Protein AF-A0A833H302-F1 (afdb_monomer)

Radius of gyration: 16.96 Å; Cα contacts (8 Å, |Δi|>4): 377; chains: 1; bounding box: 50×39×44 Å

Secondary structure (DSSP, 8-state):
-HHHHHHHHHHHHHHHHHHHHHHHHHHHHTT-EET---SS--SS----SEEEPPPHHHHHHHHHHHT---HHHHHHHHHTBEEE--EE-TTSSSGGGS---EEPPP-HHHHHHHHHHHHHHHHH--SS--PPPEEEEE--HHHHTTS---SPEEEE--TT-SS-EEE-SSS--EEHHHHHHHHHHTTT-GGGGSS-HHHHHTS-HHHHTTT----

Solvent-accessible surface area (backbone atoms only — not comparable to full-atom values): 11719 Å² total; per-residue (Å²): 105,71,72,57,49,54,50,48,49,67,62,46,47,60,54,53,48,52,29,52,53,32,24,58,51,27,36,49,75,68,65,36,33,64,72,49,64,72,96,65,79,51,101,63,79,88,60,48,62,63,61,42,55,41,57,68,69,59,53,52,50,50,31,64,72,55,72,27,60,13,54,48,54,56,46,41,29,54,73,42,27,7,33,25,53,46,37,38,38,97,85,48,78,69,47,43,66,34,25,50,41,52,34,63,51,81,47,72,71,50,51,52,52,49,50,53,50,51,49,53,50,64,68,67,61,81,70,95,65,91,68,57,47,64,44,66,37,29,69,26,43,36,40,68,41,63,36,95,57,74,62,46,30,16,34,37,20,38,76,89,35,55,54,23,42,35,39,51,81,91,53,82,66,37,48,42,68,57,50,50,35,41,22,46,74,43,34,38,18,42,45,53,81,76,49,53,71,72,63,54,69,70,46,68,56,75,55,24,30,46,89,47,71,79,127

Foldseek 3Di:
DVVVVVVVLVVCLVQLQVLLVLLVVLCVVVVWDQPAAPPDQFPDDSDDQFPAADDPVLLVLLCVLQVADAQNLSSCNHGTFWHWRQGDDPPAPLRLQLQFDTFDGRDPVVSVVSNVLSVVVVVVPPDPDDFRRFAATAAGSQSSSVHDDDDHFGWGRDRVHNFTWTDDDPDDIDGNLVQSLCCLQQLRRSSCVVDDPVSSVSDPRCSSNVPRDRD

Sequence (215 aa):
MAAEYENWLSEIMPVIHANLEAIAANLRACDYRCGDLPEEPGYWSHQPLFAGTTSPDLIDAAITLVGGLPNAVRAFYRYIGGVSFLGNHPDWPAPELLDAFSFEALNDEYLDFLSDEVTAYRESDSDDRASYFPFPFAPDRYHKANISGGAP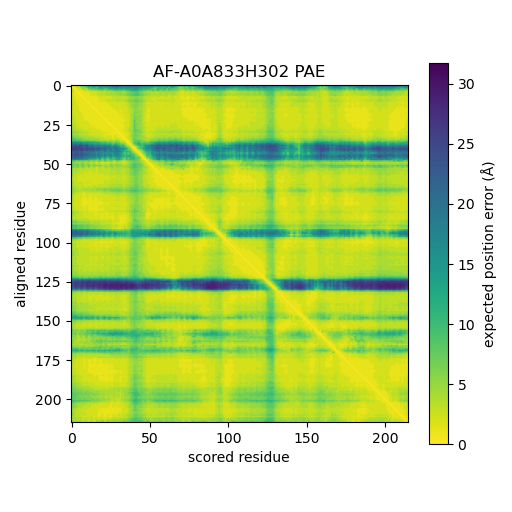YSVLCNPDDLEGEVVFIEEAPLPFFDYLNRVFRWGGFPGLEHASDDQRAMLPLGELTRGVRLL

Organism: NCBI:txid183

Structure (mmCIF, N/CA/C/O backbone):
data_AF-A0A833H302-F1
#
_entry.id   AF-A0A833H302-F1
#
loop_
_atom_site.group_PDB
_atom_site.id
_atom_site.type_symbol
_atom_site.label_atom_id
_atom_site.label_alt_id
_atom_site.label_comp_id
_atom_site.label_asym_id
_atom_site.label_entity_id
_atom_site.label_seq_id
_atom_site.pdbx_PDB_ins_code
_atom_site.Cartn_x
_atom_site.Cartn_y
_atom_site.Cartn_z
_atom_site.occupancy
_atom_site.B_iso_or_equiv
_atom_site.auth_seq_id
_atom_site.auth_comp_id
_atom_site.auth_asym_id
_atom_site.auth_atom_id
_atom_site.pdbx_PDB_model_num
ATOM 1 N N . MET A 1 1 ? 6.179 -20.355 -17.086 1.00 64.75 1 MET A N 1
ATOM 2 C CA . MET A 1 1 ? 6.614 -19.395 -16.053 1.00 64.75 1 MET A CA 1
ATOM 3 C C . MET A 1 1 ? 6.049 -17.998 -16.292 1.00 64.75 1 MET A C 1
ATOM 5 O O . MET A 1 1 ? 4.990 -17.738 -15.753 1.00 64.75 1 MET A O 1
ATOM 9 N N . ALA A 1 2 ? 6.636 -17.126 -17.128 1.00 74.88 2 ALA A N 1
ATOM 10 C CA . ALA A 1 2 ? 6.147 -15.737 -17.265 1.00 74.88 2 ALA A CA 1
ATOM 11 C C . ALA A 1 2 ? 4.690 -15.622 -17.772 1.00 74.88 2 ALA A C 1
ATOM 13 O O . ALA A 1 2 ? 3.887 -14.924 -17.170 1.00 74.88 2 ALA A O 1
ATOM 14 N N . ALA A 1 3 ? 4.316 -16.360 -18.824 1.00 81.62 3 ALA A N 1
ATOM 15 C CA . ALA A 1 3 ? 2.942 -16.342 -19.348 1.00 81.62 3 ALA A CA 1
ATOM 16 C C . ALA A 1 3 ? 1.905 -16.950 -18.381 1.00 81.62 3 ALA A C 1
ATOM 18 O O . ALA A 1 3 ? 0.763 -16.508 -18.340 1.00 81.62 3 ALA A O 1
ATOM 19 N N . GLU A 1 4 ? 2.304 -17.953 -17.594 1.00 89.31 4 GLU A N 1
ATOM 20 C CA . GLU A 1 4 ? 1.444 -18.550 -16.561 1.00 89.31 4 GLU A CA 1
ATOM 21 C C . GLU A 1 4 ? 1.241 -17.579 -15.394 1.00 89.31 4 GLU A C 1
ATOM 23 O O . GLU A 1 4 ? 0.131 -17.471 -14.883 1.00 89.31 4 GLU A O 1
ATOM 28 N N . TYR A 1 5 ? 2.286 -16.833 -15.019 1.00 90.00 5 TYR A N 1
ATOM 29 C CA . TYR A 1 5 ? 2.206 -15.808 -13.984 1.00 90.00 5 TYR A CA 1
ATOM 30 C C . TYR A 1 5 ? 1.329 -14.629 -14.412 1.00 90.00 5 TYR A C 1
ATOM 32 O O . TYR A 1 5 ? 0.462 -14.219 -13.655 1.00 90.00 5 TYR A O 1
ATOM 40 N N . GLU A 1 6 ? 1.464 -14.138 -15.648 1.00 90.12 6 GLU A N 1
ATOM 41 C CA . GLU A 1 6 ? 0.566 -13.103 -16.186 1.00 90.12 6 GLU A CA 1
ATOM 42 C C . GLU A 1 6 ? -0.898 -13.569 -16.236 1.00 90.12 6 GLU A C 1
ATOM 44 O O . GLU A 1 6 ? -1.803 -12.796 -15.918 1.00 90.12 6 GLU A O 1
ATOM 49 N N . ASN A 1 7 ? -1.150 -14.838 -16.589 1.00 93.88 7 ASN A N 1
ATOM 50 C CA . ASN A 1 7 ? -2.500 -15.399 -16.536 1.00 93.88 7 ASN A CA 1
ATOM 51 C C . ASN A 1 7 ? -3.033 -15.416 -15.096 1.00 93.88 7 ASN A C 1
ATOM 53 O O . ASN A 1 7 ? -4.139 -14.943 -14.847 1.00 93.88 7 ASN A O 1
ATOM 57 N N . TRP A 1 8 ? -2.226 -15.880 -14.141 1.00 95.88 8 TRP A N 1
ATOM 58 C CA . TRP A 1 8 ? -2.589 -15.856 -12.726 1.00 95.88 8 TRP A CA 1
ATOM 59 C C . TRP A 1 8 ? -2.848 -14.429 -12.213 1.00 95.88 8 TRP A C 1
ATOM 61 O O . TRP A 1 8 ? -3.858 -14.198 -11.551 1.00 95.88 8 TRP A O 1
ATOM 71 N N . LEU A 1 9 ? -2.025 -13.445 -12.597 1.00 96.38 9 LEU A N 1
ATOM 72 C CA . LEU A 1 9 ? -2.244 -12.032 -12.270 1.00 96.38 9 LEU A CA 1
ATOM 73 C C . LEU A 1 9 ? -3.596 -11.529 -12.798 1.00 96.38 9 LEU A C 1
ATOM 75 O O . LEU A 1 9 ? -4.312 -10.820 -12.094 1.00 96.38 9 LEU A O 1
ATOM 79 N N . SER A 1 10 ? -3.982 -11.923 -14.015 1.00 95.75 10 SER A N 1
ATOM 80 C CA . SER A 1 10 ? -5.282 -11.546 -14.587 1.00 95.75 10 SER A CA 1
ATOM 81 C C . SER A 1 10 ? -6.482 -12.156 -13.851 1.00 95.75 10 SER A C 1
ATOM 83 O O . SER A 1 10 ? -7.563 -11.569 -13.851 1.00 95.75 10 SER A O 1
ATOM 85 N N . GLU A 1 11 ? -6.293 -13.303 -13.194 1.00 96.56 11 GLU A N 1
ATOM 86 C CA . GLU A 1 11 ? -7.325 -13.988 -12.410 1.00 96.56 11 GLU A CA 1
ATOM 87 C C . GLU A 1 11 ? -7.407 -13.456 -10.972 1.00 96.56 11 GLU A C 1
ATOM 89 O O . GLU A 1 11 ? -8.506 -13.310 -10.432 1.00 96.56 11 GLU A O 1
ATOM 94 N N . ILE A 1 12 ? -6.264 -13.132 -10.354 1.00 97.56 12 ILE A N 1
ATOM 95 C CA . ILE A 1 12 ? -6.201 -12.700 -8.951 1.00 97.56 12 ILE A CA 1
ATOM 96 C C . ILE A 1 12 ? -6.520 -11.211 -8.769 1.00 97.56 12 ILE A C 1
ATOM 98 O O . ILE A 1 12 ? -7.137 -10.838 -7.773 1.00 97.56 12 ILE A O 1
ATOM 102 N N . MET A 1 13 ? -6.178 -10.345 -9.730 1.00 97.19 13 MET A N 1
ATOM 103 C CA . MET A 1 13 ? -6.416 -8.898 -9.615 1.00 97.19 13 MET A CA 1
ATOM 104 C C . MET A 1 13 ? -7.901 -8.523 -9.454 1.00 97.19 13 MET A C 1
ATOM 106 O O . MET A 1 13 ? -8.201 -7.689 -8.600 1.00 97.19 13 MET A O 1
ATOM 110 N N . PRO A 1 14 ? -8.864 -9.153 -10.159 1.00 96.81 14 PRO A N 1
ATOM 111 C CA . PRO A 1 14 ? -10.287 -8.958 -9.878 1.00 96.81 14 PRO A CA 1
ATOM 112 C C . PRO A 1 14 ? -10.702 -9.348 -8.450 1.00 96.81 14 PRO A C 1
ATOM 114 O O . PRO A 1 14 ? -11.583 -8.710 -7.878 1.00 96.81 14 PRO A O 1
ATOM 117 N N . VAL A 1 15 ? -10.070 -10.370 -7.857 1.00 97.88 15 VAL A N 1
ATOM 118 C CA . VAL A 1 15 ? -10.328 -10.778 -6.464 1.00 97.88 15 VAL A CA 1
ATOM 119 C C . VAL A 1 15 ? -9.798 -9.724 -5.493 1.00 97.88 15 VAL A C 1
ATOM 121 O O . VAL A 1 15 ? -10.516 -9.317 -4.582 1.00 97.88 15 VAL A O 1
ATOM 124 N N . ILE A 1 16 ? -8.575 -9.240 -5.722 1.00 98.44 16 ILE A N 1
ATOM 125 C CA . ILE A 1 16 ? -7.951 -8.152 -4.954 1.00 98.44 16 ILE A CA 1
ATOM 126 C C . ILE A 1 16 ? -8.822 -6.895 -5.020 1.00 98.44 16 ILE A C 1
ATOM 128 O O . ILE A 1 16 ? -9.136 -6.312 -3.985 1.00 98.44 16 ILE A O 1
ATOM 132 N N . HIS A 1 17 ? -9.267 -6.506 -6.216 1.00 98.00 17 HIS A N 1
ATOM 133 C CA . HIS A 1 17 ? -10.128 -5.342 -6.398 1.00 98.00 17 HIS A CA 1
ATOM 134 C C . HIS A 1 17 ? -11.450 -5.498 -5.630 1.00 98.00 17 HIS A C 1
ATOM 136 O O . HIS A 1 17 ? -11.803 -4.619 -4.848 1.00 98.00 17 HIS A O 1
ATOM 142 N N . ALA A 1 18 ? -12.126 -6.645 -5.755 1.00 98.19 18 ALA A N 1
ATOM 143 C CA . ALA A 1 18 ? -13.371 -6.911 -5.033 1.00 98.19 18 ALA A CA 1
ATOM 144 C C . ALA A 1 18 ? -13.191 -6.891 -3.502 1.00 98.19 18 ALA A C 1
ATOM 146 O O . ALA A 1 18 ? -14.069 -6.418 -2.781 1.00 98.19 18 ALA A O 1
ATOM 147 N N . ASN A 1 19 ? -12.053 -7.370 -2.988 1.00 98.62 19 ASN A N 1
ATOM 148 C CA . ASN A 1 19 ? -11.724 -7.273 -1.564 1.00 98.62 19 ASN A CA 1
ATOM 149 C C . ASN A 1 19 ? -11.562 -5.819 -1.112 1.00 98.62 19 ASN A C 1
ATOM 151 O O . ASN A 1 19 ? -12.082 -5.445 -0.062 1.00 98.62 19 ASN A O 1
ATOM 155 N N . LEU A 1 20 ? -10.854 -5.000 -1.893 1.00 98.31 20 LEU A N 1
ATOM 156 C CA . LEU A 1 20 ? -10.675 -3.579 -1.596 1.00 98.31 20 LEU A CA 1
ATOM 157 C C . LEU A 1 20 ? -12.020 -2.841 -1.636 1.00 98.31 20 LEU A C 1
ATOM 159 O O . LEU A 1 20 ? -12.301 -2.045 -0.743 1.00 98.31 20 LEU A O 1
ATOM 163 N N . GLU A 1 21 ? -12.885 -3.140 -2.610 1.00 98.00 21 GLU A N 1
ATOM 164 C CA . GLU A 1 21 ? -14.250 -2.600 -2.667 1.00 98.00 21 GLU A CA 1
ATOM 165 C C . GLU A 1 21 ? -15.082 -3.015 -1.445 1.00 98.00 21 GLU A C 1
ATOM 167 O O . GLU A 1 21 ? -15.788 -2.184 -0.867 1.00 98.00 21 GLU A O 1
ATOM 172 N N . ALA A 1 22 ? -14.978 -4.278 -1.014 1.00 98.50 22 ALA A N 1
ATOM 173 C CA . ALA A 1 22 ? -15.659 -4.773 0.179 1.00 98.50 22 ALA A CA 1
ATOM 174 C C . ALA A 1 22 ? -15.178 -4.049 1.444 1.00 98.50 22 ALA A C 1
ATOM 176 O O . ALA A 1 22 ? -16.006 -3.562 2.212 1.00 98.50 22 ALA A O 1
ATOM 177 N N . ILE A 1 23 ? -13.863 -3.894 1.628 1.00 98.44 23 ILE A N 1
ATOM 178 C CA . ILE A 1 23 ? -13.288 -3.128 2.745 1.00 98.44 23 ILE A CA 1
ATOM 179 C C . ILE A 1 23 ? -13.791 -1.685 2.712 1.00 98.44 23 ILE A C 1
ATOM 181 O O . ILE A 1 23 ? -14.301 -1.190 3.713 1.00 98.44 23 ILE A O 1
ATOM 185 N N . ALA A 1 24 ? -13.740 -1.024 1.556 1.00 97.44 24 ALA A N 1
ATOM 186 C CA . ALA A 1 24 ? -14.226 0.343 1.402 1.00 97.44 24 ALA A CA 1
ATOM 187 C C . ALA A 1 24 ? -15.729 0.487 1.710 1.00 97.44 24 ALA A C 1
ATOM 189 O O . ALA A 1 24 ? -16.172 1.525 2.208 1.00 97.44 24 ALA A O 1
ATOM 190 N N . ALA A 1 25 ? -16.545 -0.522 1.397 1.00 97.81 25 ALA A N 1
ATOM 191 C CA . ALA A 1 25 ? -17.958 -0.547 1.765 1.00 97.81 25 ALA A CA 1
ATOM 192 C C . ALA A 1 25 ? -18.150 -0.766 3.274 1.00 97.81 25 ALA A C 1
ATOM 194 O O . ALA A 1 25 ? -18.972 -0.085 3.889 1.00 97.81 25 ALA A O 1
ATOM 195 N N . ASN A 1 26 ? -17.371 -1.665 3.875 1.00 98.00 26 ASN A N 1
ATOM 196 C CA . ASN A 1 26 ? -17.428 -1.966 5.302 1.00 98.00 26 ASN A CA 1
ATOM 197 C C . ASN A 1 26 ? -16.981 -0.773 6.156 1.00 98.00 26 ASN A C 1
ATOM 199 O O . ASN A 1 26 ? -17.667 -0.435 7.115 1.00 98.00 26 ASN A O 1
ATOM 203 N N . LEU A 1 27 ? -15.902 -0.085 5.766 1.00 95.50 27 LEU A N 1
ATOM 204 C CA . LEU A 1 27 ? -15.435 1.147 6.408 1.00 95.50 27 LEU A CA 1
ATOM 205 C C . LEU A 1 27 ? -16.564 2.180 6.486 1.00 95.50 27 LEU A C 1
ATOM 207 O O . LEU A 1 27 ? -16.906 2.644 7.572 1.00 95.50 27 LEU A O 1
ATOM 211 N N . ARG A 1 28 ? -17.222 2.463 5.356 1.00 95.06 28 ARG A N 1
ATOM 212 C CA . ARG A 1 28 ? -18.366 3.388 5.320 1.00 95.06 28 ARG A CA 1
ATOM 213 C C . ARG A 1 28 ? -19.541 2.914 6.173 1.00 95.06 28 ARG A C 1
ATOM 215 O O . ARG A 1 28 ? -20.201 3.732 6.799 1.00 95.06 28 ARG A O 1
ATOM 222 N N . ALA A 1 29 ? -19.824 1.612 6.182 1.00 96.94 29 ALA A N 1
ATOM 223 C CA . ALA A 1 29 ? -20.899 1.041 6.994 1.00 96.94 29 ALA A CA 1
ATOM 224 C C . ALA A 1 29 ? -20.608 1.108 8.503 1.00 96.94 29 ALA A C 1
ATOM 226 O O . ALA A 1 29 ? -21.540 1.045 9.302 1.00 96.94 29 ALA A O 1
ATOM 227 N N . CYS A 1 30 ? -19.336 1.232 8.879 1.00 94.75 30 CYS A N 1
ATOM 228 C CA . CYS A 1 30 ? -18.873 1.459 10.241 1.00 94.75 30 CYS A CA 1
ATOM 229 C C . CYS A 1 30 ? -18.626 2.945 10.541 1.00 94.75 30 CYS A C 1
ATOM 231 O O . CYS A 1 30 ? -17.883 3.224 11.466 1.00 94.75 30 CYS A O 1
ATOM 233 N N . ASP A 1 31 ? -19.183 3.878 9.759 1.00 93.44 31 ASP A N 1
ATOM 234 C CA . ASP A 1 31 ? -19.019 5.333 9.926 1.00 93.44 31 ASP A CA 1
ATOM 235 C C . ASP A 1 31 ? -17.564 5.848 9.832 1.00 93.44 31 ASP A C 1
ATOM 237 O O . ASP A 1 31 ? -17.274 6.992 10.194 1.00 93.44 31 ASP A O 1
ATOM 241 N N . TYR A 1 32 ? -16.644 5.042 9.287 1.00 92.12 32 TYR A N 1
ATOM 242 C CA . TYR A 1 32 ? -15.286 5.480 8.972 1.00 92.12 32 TYR A CA 1
ATOM 243 C C . TYR A 1 32 ? -15.303 6.422 7.764 1.00 92.12 32 TYR A C 1
ATOM 245 O O . TYR A 1 32 ? -15.952 6.165 6.743 1.00 92.12 32 TYR A O 1
ATOM 253 N N . ARG A 1 33 ? -14.558 7.519 7.867 1.00 89.25 33 ARG A N 1
ATOM 254 C CA . ARG A 1 33 ? -14.541 8.614 6.900 1.00 89.25 33 ARG A CA 1
ATOM 255 C C . ARG A 1 33 ? -13.201 8.645 6.177 1.00 89.25 33 ARG A C 1
ATOM 257 O O . ARG A 1 33 ? -12.254 9.286 6.623 1.00 89.25 33 ARG A O 1
ATOM 264 N N . CYS A 1 34 ? -13.124 7.959 5.040 1.00 87.75 34 CYS A N 1
ATOM 265 C CA . CYS A 1 34 ? -11.968 8.074 4.150 1.00 87.75 34 CYS A CA 1
ATOM 266 C C . CYS A 1 34 ? -11.808 9.531 3.681 1.00 87.75 34 CYS A C 1
ATOM 268 O O . CYS A 1 34 ? -12.789 10.166 3.290 1.00 87.75 34 CYS A O 1
ATOM 270 N N . GLY A 1 35 ? -10.582 10.046 3.718 1.00 82.62 35 GLY A N 1
ATOM 271 C CA . GLY A 1 35 ? -10.237 11.431 3.399 1.00 82.62 35 GLY A CA 1
ATOM 272 C C . GLY A 1 35 ? -10.467 12.440 4.531 1.00 82.62 35 GLY A C 1
ATOM 273 O O . GLY A 1 35 ? -10.084 13.594 4.372 1.00 82.62 35 GLY A O 1
ATOM 274 N N . ASP A 1 36 ? -11.057 12.038 5.663 1.00 81.38 36 ASP A N 1
ATOM 275 C CA . ASP A 1 36 ? -11.135 12.872 6.873 1.00 81.38 36 ASP A CA 1
ATOM 276 C C . ASP A 1 36 ? -9.794 12.783 7.611 1.00 81.38 36 ASP A C 1
ATOM 278 O O . ASP A 1 36 ? -9.551 11.844 8.367 1.00 81.38 36 ASP A O 1
ATOM 282 N N . LEU A 1 37 ? -8.877 13.694 7.293 1.00 74.31 37 LEU A N 1
ATOM 283 C CA . LEU A 1 37 ? -7.495 13.699 7.777 1.00 74.31 37 LEU A CA 1
ATOM 284 C C . LEU A 1 37 ? -7.258 14.877 8.737 1.00 74.31 37 LEU A C 1
ATOM 286 O O . LEU A 1 37 ? -8.018 15.847 8.705 1.00 74.31 37 LEU A O 1
ATOM 290 N N . PRO A 1 38 ? -6.223 14.825 9.598 1.00 65.50 38 PRO A N 1
ATOM 291 C CA . PRO A 1 38 ? -5.839 15.963 10.436 1.00 65.50 38 PRO A CA 1
ATOM 292 C C . PRO A 1 38 ? -5.610 17.244 9.606 1.00 65.50 38 PRO A C 1
ATOM 294 O O . PRO A 1 38 ? -5.173 17.163 8.462 1.00 65.50 38 PRO A O 1
ATOM 297 N N . GLU A 1 39 ? -5.880 18.424 10.185 1.00 55.56 39 GLU A N 1
ATOM 298 C CA . GLU A 1 39 ? -5.981 19.724 9.477 1.00 55.56 39 GLU A CA 1
ATOM 299 C C . GLU A 1 39 ? -4.734 20.172 8.683 1.00 55.56 39 GLU A C 1
ATOM 301 O O . GLU A 1 39 ? -4.854 21.042 7.820 1.00 55.56 39 GLU A O 1
ATOM 306 N N . GLU A 1 40 ? -3.558 19.588 8.926 1.00 57.47 40 GLU A N 1
ATOM 307 C CA . GLU A 1 40 ? -2.354 19.827 8.122 1.00 57.47 40 GLU A CA 1
ATOM 308 C C . GLU A 1 40 ? -2.009 18.567 7.313 1.00 57.47 40 GLU A C 1
ATOM 310 O O . GLU A 1 40 ? -1.521 17.597 7.894 1.00 57.47 40 GLU A O 1
ATOM 315 N N . PRO A 1 41 ? -2.247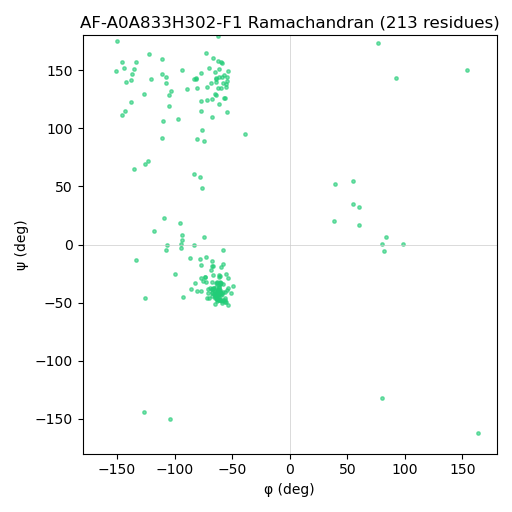 18.548 5.989 1.00 51.09 41 PRO A N 1
ATOM 316 C CA . PRO A 1 41 ? -1.794 17.465 5.127 1.00 51.09 41 PRO A CA 1
ATOM 317 C C . PRO A 1 41 ? -0.276 17.300 5.239 1.00 51.09 41 PRO A C 1
ATOM 319 O O . PRO A 1 41 ? 0.468 18.257 5.017 1.00 51.09 41 PRO A O 1
ATOM 322 N N . GLY A 1 42 ? 0.192 16.091 5.551 1.00 53.50 42 GLY A N 1
ATOM 323 C CA . GLY A 1 42 ? 1.599 15.737 5.368 1.00 53.50 42 GLY A CA 1
ATOM 324 C C . GLY A 1 42 ? 2.015 15.799 3.888 1.00 53.50 42 GLY A C 1
ATOM 325 O O . GLY A 1 42 ? 1.200 16.050 3.005 1.00 53.50 42 GLY A O 1
ATOM 326 N N . TYR A 1 43 ? 3.286 15.511 3.601 1.00 53.44 43 TYR A N 1
ATOM 327 C CA . TYR A 1 43 ? 3.894 15.559 2.255 1.00 53.44 43 TYR A CA 1
ATOM 328 C C . TYR A 1 43 ? 3.242 14.664 1.178 1.00 53.44 43 TYR A C 1
ATOM 330 O O . TYR A 1 43 ? 3.641 14.724 0.019 1.00 53.44 43 TYR A O 1
ATOM 338 N N . TRP A 1 44 ? 2.256 13.841 1.534 1.00 58.03 44 TRP A N 1
ATOM 339 C CA . TRP A 1 44 ? 1.626 12.869 0.646 1.00 58.03 44 TRP A CA 1
ATOM 340 C C . TRP A 1 44 ? 0.249 13.353 0.203 1.00 58.03 44 TRP A C 1
ATOM 342 O O . TRP A 1 44 ? -0.587 13.726 1.033 1.00 58.03 44 TRP A O 1
ATOM 352 N N . SER A 1 45 ? 0.020 13.344 -1.113 1.00 53.88 45 SER A N 1
ATOM 353 C CA . SER A 1 45 ? -1.236 13.801 -1.703 1.00 53.88 45 SER A CA 1
ATOM 354 C C . SER A 1 45 ? -2.421 12.996 -1.156 1.00 53.88 45 SER A C 1
ATOM 356 O O . SER A 1 45 ? -2.334 11.796 -0.884 1.00 53.88 45 SER A O 1
ATOM 358 N N . HIS A 1 46 ? -3.562 13.658 -0.964 1.00 63.41 46 HIS A N 1
ATOM 359 C CA . HIS A 1 46 ? -4.790 12.975 -0.571 1.00 63.41 46 HIS A CA 1
ATOM 360 C C . HIS A 1 46 ? -5.355 12.223 -1.772 1.00 63.41 46 HIS A C 1
ATOM 362 O O . HIS A 1 46 ? -6.138 12.750 -2.563 1.00 63.41 46 HIS A O 1
ATOM 368 N N . GLN A 1 47 ? -4.911 10.980 -1.905 1.00 65.31 47 GLN A N 1
ATOM 369 C CA . GLN A 1 47 ? -5.315 10.080 -2.970 1.00 65.31 47 GLN A CA 1
ATOM 370 C C . GLN A 1 47 ? -6.828 9.798 -2.932 1.00 65.31 47 GLN A C 1
ATOM 372 O O . GLN A 1 47 ? -7.417 9.683 -1.849 1.00 65.31 47 GLN A O 1
ATOM 377 N N . PRO A 1 48 ? -7.482 9.654 -4.099 1.00 70.25 48 PRO A N 1
ATOM 378 C CA . PRO A 1 48 ? -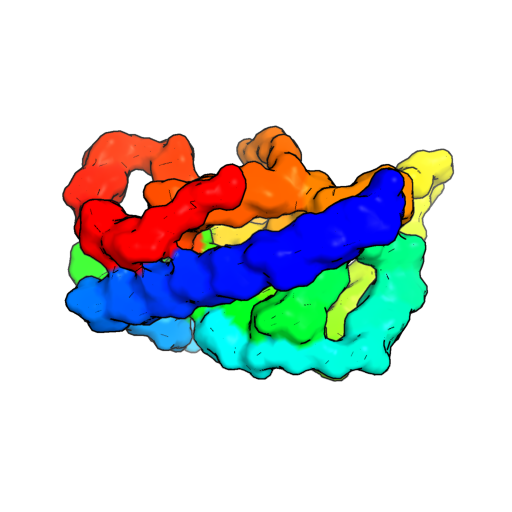8.864 9.206 -4.149 1.00 70.25 48 PRO A CA 1
ATOM 379 C C . PRO A 1 48 ? -8.977 7.796 -3.561 1.00 70.25 48 PRO A C 1
ATOM 381 O O . PRO A 1 48 ? -8.062 6.981 -3.669 1.00 70.25 48 PRO A O 1
ATOM 384 N N . LEU A 1 49 ? -10.143 7.480 -2.992 1.00 84.50 49 LEU A N 1
ATOM 385 C CA . LEU A 1 49 ? -10.424 6.150 -2.444 1.00 84.50 49 LEU A CA 1
ATOM 386 C C . LEU A 1 49 ? -10.102 5.028 -3.447 1.00 84.50 49 LEU A C 1
ATOM 388 O O . LEU A 1 49 ? -9.513 4.024 -3.070 1.00 84.50 49 LEU A O 1
ATOM 392 N N . PHE A 1 50 ? -10.463 5.241 -4.714 1.00 92.00 50 PHE A N 1
ATOM 393 C CA . PHE A 1 50 ? -9.991 4.484 -5.869 1.00 92.00 50 PHE A CA 1
ATOM 394 C C . PHE A 1 50 ? -9.703 5.481 -6.991 1.00 92.00 50 PHE A C 1
ATOM 396 O O . PHE A 1 50 ? -10.601 6.224 -7.394 1.00 92.00 50 PHE A O 1
ATOM 403 N N . ALA A 1 51 ? -8.475 5.501 -7.502 1.00 87.19 51 ALA A N 1
ATOM 404 C CA . ALA A 1 51 ? -8.093 6.330 -8.646 1.00 87.19 51 ALA A CA 1
ATOM 405 C C . ALA A 1 51 ? -8.581 5.743 -9.982 1.00 87.19 51 ALA A C 1
ATOM 407 O O . ALA A 1 51 ? -8.652 6.452 -10.985 1.00 87.19 51 ALA A O 1
ATOM 408 N N . GLY A 1 52 ? -8.940 4.455 -9.983 1.00 86.88 52 GLY A N 1
ATOM 409 C CA . GLY A 1 52 ? -9.187 3.689 -11.197 1.00 86.88 52 GLY A CA 1
ATOM 410 C C . GLY A 1 52 ? -7.883 3.292 -11.887 1.00 86.88 52 GLY A C 1
ATOM 411 O O . GLY A 1 52 ? -6.795 3.696 -11.489 1.00 86.88 52 GLY A O 1
ATOM 412 N N . THR A 1 53 ? -7.999 2.479 -12.933 1.00 91.12 53 THR A N 1
ATOM 413 C CA . THR A 1 53 ? -6.855 1.902 -13.652 1.00 91.12 53 THR A CA 1
ATOM 414 C C . THR A 1 53 ? -5.907 2.965 -14.204 1.00 91.12 53 THR A C 1
ATOM 416 O O . THR A 1 53 ? -6.353 3.940 -14.813 1.00 91.12 53 THR A O 1
ATOM 419 N N . THR A 1 54 ? -4.604 2.728 -14.093 1.00 94.38 54 THR A N 1
ATOM 420 C CA . THR A 1 54 ? -3.565 3.592 -14.663 1.00 94.38 54 THR A CA 1
ATOM 421 C C . THR A 1 54 ? -3.359 3.309 -16.156 1.00 94.38 54 THR A C 1
ATOM 423 O O . THR A 1 54 ? -3.410 2.157 -16.596 1.00 94.38 54 THR A O 1
ATOM 426 N N . SER A 1 55 ? -3.101 4.354 -16.953 1.00 95.75 55 SER A N 1
ATOM 427 C CA . SER A 1 55 ? -2.777 4.197 -18.375 1.00 95.75 55 SER A CA 1
ATOM 428 C C . SER A 1 55 ? -1.451 3.441 -18.581 1.00 95.75 55 SER A C 1
ATOM 430 O O . SER A 1 55 ? -0.530 3.578 -17.774 1.00 95.75 55 SER A O 1
ATOM 432 N N . PRO A 1 56 ? -1.307 2.674 -19.679 1.00 96.56 56 PRO A N 1
ATOM 433 C CA . PRO A 1 56 ? -0.042 2.019 -20.009 1.00 96.56 56 PRO A CA 1
ATOM 434 C C . PRO A 1 56 ? 1.144 2.989 -20.079 1.00 96.56 56 PRO A C 1
ATOM 436 O O . PRO A 1 56 ? 2.203 2.673 -19.552 1.00 96.56 56 PRO A O 1
ATOM 439 N N . ASP A 1 57 ? 0.941 4.189 -20.632 1.00 97.31 57 ASP A N 1
ATOM 440 C CA . ASP A 1 57 ? 2.001 5.193 -20.793 1.00 97.31 57 ASP A CA 1
ATOM 441 C C . ASP A 1 57 ? 2.593 5.649 -19.447 1.00 97.31 57 ASP A C 1
ATOM 443 O O . ASP A 1 57 ? 3.808 5.785 -19.323 1.00 97.31 57 ASP A O 1
ATOM 447 N N . LEU A 1 58 ? 1.756 5.836 -18.416 1.00 96.94 58 LEU A N 1
ATOM 448 C CA . LEU A 1 58 ? 2.220 6.199 -17.069 1.00 96.94 58 LEU A CA 1
ATOM 449 C C . LEU A 1 58 ? 2.968 5.041 -16.395 1.00 96.94 58 LEU A C 1
ATOM 451 O O . LEU A 1 58 ? 3.970 5.263 -15.716 1.00 96.94 58 LEU A O 1
ATOM 455 N N . ILE A 1 59 ? 2.512 3.800 -16.602 1.00 96.81 59 ILE A N 1
ATOM 456 C CA . ILE A 1 59 ? 3.193 2.604 -16.086 1.00 96.81 59 ILE A CA 1
ATOM 457 C C . ILE A 1 59 ? 4.569 2.455 -16.752 1.00 96.81 59 ILE A C 1
ATOM 459 O O . ILE A 1 59 ? 5.562 2.226 -16.062 1.00 96.81 59 ILE A O 1
ATOM 463 N N . ASP A 1 60 ? 4.653 2.625 -18.072 1.00 96.94 60 ASP A N 1
ATOM 464 C CA . ASP A 1 60 ? 5.905 2.534 -18.829 1.00 96.94 60 ASP A CA 1
ATOM 465 C C . ASP A 1 60 ? 6.884 3.659 -18.456 1.00 96.94 60 ASP A C 1
ATOM 467 O O . ASP A 1 60 ? 8.093 3.418 -18.336 1.00 96.94 60 ASP A O 1
ATOM 471 N N . ALA A 1 61 ? 6.375 4.869 -18.203 1.00 97.06 61 ALA A N 1
ATOM 472 C CA . ALA A 1 61 ? 7.167 5.979 -17.684 1.00 97.06 61 ALA A CA 1
ATOM 473 C C . ALA A 1 61 ? 7.756 5.649 -16.303 1.00 97.06 61 ALA A C 1
ATOM 475 O O . ALA A 1 61 ? 8.967 5.786 -16.116 1.00 97.06 61 ALA A O 1
ATOM 476 N N . ALA A 1 62 ? 6.945 5.126 -15.375 1.00 96.06 62 ALA A N 1
ATOM 477 C CA . ALA A 1 62 ? 7.412 4.700 -14.056 1.00 96.06 62 ALA A CA 1
ATOM 478 C C . ALA A 1 62 ? 8.479 3.596 -14.158 1.00 96.06 62 ALA A C 1
ATOM 480 O O . ALA A 1 62 ? 9.545 3.719 -13.558 1.00 96.06 62 ALA A O 1
ATOM 481 N N . ILE A 1 63 ? 8.245 2.555 -14.972 1.00 94.62 63 ILE A N 1
ATOM 482 C CA . ILE A 1 63 ? 9.213 1.467 -15.213 1.00 94.62 63 ILE A CA 1
ATOM 483 C C . ILE A 1 63 ? 10.547 2.024 -15.717 1.00 94.62 63 ILE A C 1
ATOM 485 O O . ILE A 1 63 ? 11.607 1.613 -15.242 1.00 94.62 63 ILE A O 1
ATOM 489 N N . THR A 1 64 ? 10.496 2.942 -16.683 1.00 94.38 64 THR A N 1
ATOM 490 C CA . THR A 1 64 ? 11.691 3.554 -17.275 1.00 94.38 64 THR A CA 1
ATOM 491 C C . THR A 1 64 ? 12.460 4.369 -16.242 1.00 94.38 64 THR A C 1
ATOM 493 O O . THR A 1 64 ? 13.686 4.277 -16.175 1.00 94.38 64 THR A O 1
ATOM 496 N N . LEU A 1 65 ? 11.745 5.137 -15.422 1.00 93.69 65 LEU A N 1
ATOM 497 C CA . LEU A 1 65 ? 12.321 6.024 -14.422 1.00 93.69 65 LEU A CA 1
ATOM 498 C C . LEU A 1 65 ? 13.107 5.253 -13.354 1.00 93.69 65 LEU A C 1
ATOM 500 O O . LEU A 1 65 ? 14.267 5.573 -13.076 1.00 93.69 65 LEU A O 1
ATOM 504 N N . VAL A 1 66 ? 12.493 4.201 -12.807 1.00 91.56 66 VAL A N 1
ATOM 505 C CA . VAL A 1 66 ? 13.041 3.456 -11.662 1.00 91.56 66 VAL A CA 1
ATOM 506 C C . VAL A 1 66 ? 13.869 2.227 -12.061 1.00 91.56 66 VAL A C 1
ATOM 508 O O . VAL A 1 66 ? 14.467 1.579 -11.207 1.00 91.56 66 VAL A O 1
ATOM 511 N N . GLY A 1 67 ? 13.955 1.917 -13.360 1.00 88.25 67 GLY A N 1
ATOM 512 C CA . GLY A 1 67 ? 14.789 0.836 -13.901 1.00 88.25 67 GLY A CA 1
ATOM 513 C C . GLY A 1 67 ? 14.157 -0.561 -13.866 1.00 88.25 67 GLY A C 1
ATOM 514 O O . GLY A 1 67 ? 14.818 -1.536 -14.220 1.00 88.25 67 GLY A O 1
ATOM 515 N N . GLY A 1 68 ? 12.886 -0.672 -13.477 1.00 89.19 68 GLY A N 1
ATOM 516 C CA . GLY A 1 68 ? 12.146 -1.931 -13.388 1.00 89.19 68 GLY A CA 1
ATOM 517 C C . GLY A 1 68 ? 11.021 -1.856 -12.359 1.00 89.19 68 GLY A C 1
ATOM 518 O O . GLY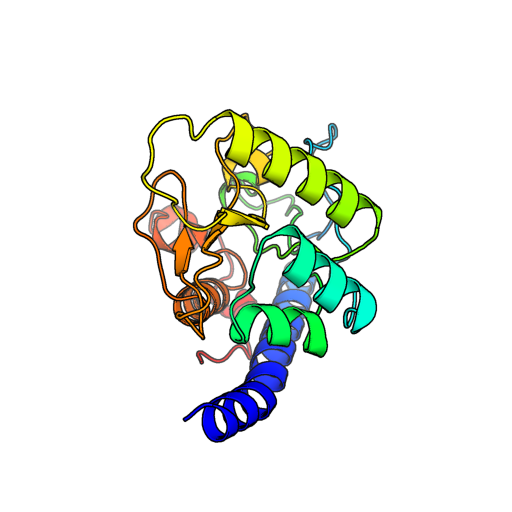 A 1 68 ? 11.126 -1.134 -11.387 1.00 89.19 68 GLY A O 1
ATOM 519 N N . LEU A 1 69 ? 9.937 -2.606 -12.549 1.00 91.25 69 LEU A N 1
ATOM 520 C CA . LEU A 1 69 ? 8.897 -2.767 -11.524 1.00 91.25 69 LEU A CA 1
ATOM 521 C C . LEU A 1 69 ? 8.474 -4.234 -11.507 1.00 91.25 69 LEU A C 1
ATOM 523 O O . LEU A 1 69 ? 8.355 -4.802 -12.599 1.00 91.25 69 LEU A O 1
ATOM 527 N N . PRO A 1 70 ? 8.197 -4.829 -10.339 1.00 93.06 70 PRO A N 1
ATOM 528 C CA . PRO A 1 70 ? 7.652 -6.178 -10.277 1.00 93.06 70 PRO A CA 1
ATOM 529 C C . PRO A 1 70 ? 6.341 -6.300 -11.059 1.00 93.06 70 PRO A C 1
ATOM 531 O O . PRO A 1 70 ? 5.528 -5.369 -11.113 1.00 93.06 70 PRO A O 1
ATOM 534 N N . ASN A 1 71 ? 6.112 -7.458 -11.675 1.00 94.19 71 ASN A N 1
ATOM 535 C CA . ASN A 1 71 ? 4.921 -7.698 -12.489 1.00 94.19 71 ASN A CA 1
ATOM 536 C C . ASN A 1 71 ? 3.630 -7.585 -11.667 1.00 94.19 71 ASN A C 1
ATOM 538 O O . ASN A 1 71 ? 2.639 -7.065 -12.182 1.00 94.19 71 ASN A O 1
ATOM 542 N N . ALA A 1 72 ? 3.643 -7.987 -10.392 1.00 95.38 72 ALA A N 1
ATOM 543 C CA . ALA A 1 72 ? 2.493 -7.812 -9.508 1.00 95.38 72 ALA A CA 1
ATOM 544 C C . ALA A 1 72 ? 2.130 -6.332 -9.295 1.00 95.38 72 ALA A C 1
ATOM 546 O O . ALA A 1 72 ? 0.957 -5.978 -9.399 1.00 95.38 72 ALA A O 1
ATOM 547 N N . VAL A 1 73 ? 3.122 -5.456 -9.097 1.00 96.00 73 VAL A N 1
ATOM 548 C CA . VAL A 1 73 ? 2.924 -4.000 -8.956 1.00 96.00 73 VAL A CA 1
ATOM 549 C C . VAL A 1 73 ? 2.389 -3.386 -10.251 1.00 96.00 73 VAL A C 1
ATOM 551 O O . VAL A 1 73 ? 1.427 -2.618 -10.236 1.00 96.00 73 VAL A O 1
ATOM 554 N N . ARG A 1 74 ? 2.944 -3.780 -11.405 1.00 95.50 74 ARG A N 1
ATOM 555 C CA . ARG A 1 74 ? 2.441 -3.351 -12.725 1.00 95.50 74 ARG A CA 1
ATOM 556 C C . ARG A 1 74 ? 0.986 -3.761 -12.936 1.00 95.50 74 ARG A C 1
ATOM 558 O O . ARG A 1 74 ? 0.185 -2.983 -13.452 1.00 95.50 74 ARG A O 1
ATOM 565 N N . ALA A 1 75 ? 0.644 -4.991 -12.561 1.00 96.25 75 ALA A N 1
ATOM 566 C CA . ALA A 1 75 ? -0.716 -5.494 -12.653 1.00 96.25 75 ALA A CA 1
ATOM 567 C C . ALA A 1 75 ? -1.649 -4.772 -11.667 1.00 96.25 75 ALA A C 1
ATOM 569 O O . ALA A 1 75 ? -2.756 -4.414 -12.064 1.00 96.25 75 ALA A O 1
ATOM 570 N N . PHE A 1 76 ? -1.197 -4.451 -10.452 1.00 97.31 76 P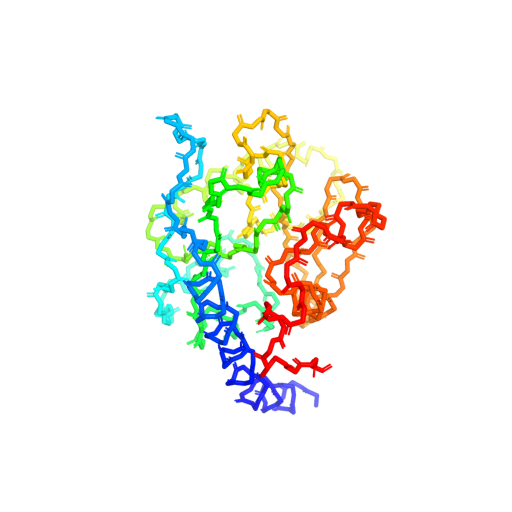HE A N 1
ATOM 571 C CA . PHE A 1 76 ? -1.970 -3.638 -9.512 1.00 97.31 76 PHE A CA 1
ATOM 572 C C . PHE A 1 76 ? -2.343 -2.286 -10.137 1.00 97.31 76 PHE A C 1
ATOM 574 O O . PHE A 1 76 ? -3.524 -1.951 -10.212 1.00 97.31 76 PHE A O 1
ATOM 581 N N . TYR A 1 77 ? -1.383 -1.563 -10.725 1.00 96.94 77 TYR A N 1
ATOM 582 C CA . TYR A 1 77 ? -1.672 -0.310 -11.435 1.00 96.94 77 TYR A CA 1
ATOM 583 C C . TYR A 1 77 ? -2.630 -0.482 -12.620 1.00 96.94 77 TYR A C 1
ATOM 585 O O . TYR A 1 77 ? -3.552 0.313 -12.808 1.00 96.94 77 TYR A O 1
ATOM 593 N N . ARG A 1 78 ? -2.449 -1.543 -13.411 1.00 96.62 78 ARG A N 1
ATOM 594 C CA . ARG A 1 78 ? -3.280 -1.818 -14.591 1.00 96.62 78 ARG A CA 1
ATOM 595 C C . ARG A 1 78 ? -4.737 -2.121 -14.239 1.00 96.62 78 ARG A C 1
ATOM 597 O O . ARG A 1 78 ? -5.623 -1.708 -14.979 1.00 96.62 78 ARG A O 1
ATOM 604 N N . TYR A 1 79 ? -4.986 -2.877 -13.171 1.00 96.56 79 TYR A N 1
ATOM 605 C CA . TYR A 1 79 ? -6.326 -3.370 -12.830 1.00 96.56 79 TYR A CA 1
ATOM 606 C C . TYR A 1 79 ? -7.034 -2.549 -11.749 1.00 96.56 79 TYR A C 1
ATOM 608 O O . TYR A 1 79 ? -8.263 -2.558 -11.700 1.00 96.56 79 TYR A O 1
ATOM 616 N N . ILE A 1 80 ? -6.277 -1.863 -10.895 1.00 96.25 80 ILE A N 1
ATOM 617 C CA . ILE A 1 80 ? -6.787 -1.169 -9.705 1.00 96.25 80 ILE A CA 1
ATOM 618 C C . ILE A 1 80 ? -6.354 0.300 -9.723 1.00 96.25 80 ILE A C 1
ATOM 620 O O . ILE A 1 80 ? -7.184 1.184 -9.513 1.00 96.25 80 ILE A O 1
ATOM 624 N N . GLY A 1 81 ? -5.080 0.557 -10.025 1.00 95.19 81 GLY A N 1
ATOM 625 C CA . GLY A 1 81 ? -4.480 1.888 -9.960 1.00 95.19 81 GLY A CA 1
ATOM 626 C C . GLY A 1 81 ? -4.097 2.266 -8.535 1.00 95.19 81 GLY A C 1
ATOM 627 O O . GLY A 1 81 ? -3.471 1.474 -7.837 1.00 95.19 81 GLY A O 1
ATOM 628 N N . GLY A 1 82 ? -4.466 3.475 -8.110 1.00 93.88 82 GLY A N 1
ATOM 629 C CA . GLY A 1 82 ? -4.271 3.934 -6.732 1.00 93.88 82 GLY A CA 1
ATOM 630 C C . GLY A 1 82 ? -5.489 3.702 -5.839 1.00 93.88 82 GLY A C 1
ATOM 631 O O . GLY A 1 82 ? -6.630 3.719 -6.309 1.00 93.88 82 GLY A O 1
ATOM 632 N N . VAL A 1 83 ? -5.242 3.502 -4.547 1.00 95.31 83 VAL A N 1
ATOM 633 C CA . VAL A 1 83 ? -6.256 3.271 -3.508 1.00 95.31 83 VAL A CA 1
ATOM 634 C C . VAL A 1 83 ? -5.823 3.973 -2.233 1.00 95.31 83 VAL A C 1
ATOM 636 O O . VAL A 1 83 ? -4.656 3.913 -1.866 1.00 95.31 83 VAL A O 1
ATOM 639 N N . SER A 1 84 ? -6.747 4.596 -1.509 1.00 93.69 84 SER A N 1
ATOM 640 C CA . SER A 1 84 ? -6.431 5.187 -0.207 1.00 93.69 84 SER A CA 1
ATOM 641 C C . SER A 1 84 ? -7.574 5.032 0.778 1.00 93.69 84 SER A C 1
ATOM 643 O O . SER A 1 84 ? -8.648 5.605 0.605 1.00 93.69 84 SER A O 1
ATOM 645 N N . PHE A 1 85 ? -7.327 4.264 1.838 1.00 93.62 85 PHE A N 1
ATOM 646 C CA . PHE A 1 85 ? -8.209 4.165 2.998 1.00 93.62 85 PHE A CA 1
ATOM 647 C C . PHE A 1 85 ? -7.813 5.131 4.112 1.00 93.62 85 PHE A C 1
ATOM 649 O O . PHE A 1 85 ? -8.401 5.056 5.184 1.00 93.62 85 PHE A O 1
ATOM 656 N N . LEU A 1 86 ? -6.862 6.044 3.874 1.00 89.62 86 LEU A N 1
ATOM 657 C CA . LEU A 1 86 ? -6.506 7.083 4.840 1.00 89.62 86 LEU A CA 1
ATOM 658 C C . LEU A 1 86 ? -7.752 7.889 5.219 1.00 89.62 86 LEU A C 1
ATOM 660 O O . LEU A 1 86 ? -8.554 8.256 4.358 1.00 89.62 86 LEU A O 1
ATOM 664 N N . GLY A 1 87 ? -7.927 8.155 6.506 1.00 87.62 87 GLY A N 1
ATOM 665 C CA . GLY A 1 87 ? -9.123 8.792 7.032 1.00 87.62 87 GLY A CA 1
ATOM 666 C C . GLY A 1 87 ? -9.247 8.610 8.536 1.00 87.62 87 GLY A C 1
ATOM 667 O O . GLY A 1 87 ? -8.285 8.242 9.215 1.00 87.62 87 GLY A O 1
ATOM 668 N N . ASN A 1 88 ? -10.454 8.826 9.050 1.00 86.00 88 ASN A N 1
ATOM 669 C CA . ASN A 1 88 ? -10.690 8.848 10.484 1.00 86.00 88 ASN A CA 1
ATOM 670 C C . ASN A 1 88 ? -12.068 8.285 10.868 1.00 86.00 88 ASN A C 1
ATOM 672 O O . ASN A 1 88 ? -13.013 8.300 10.079 1.00 86.00 88 ASN A O 1
ATOM 676 N N . HIS A 1 89 ? -12.196 7.822 12.109 1.00 88.12 89 HIS A N 1
ATOM 677 C CA . HIS A 1 89 ? -13.470 7.516 12.747 1.00 88.12 89 HIS A CA 1
ATOM 678 C C . HIS A 1 89 ? -13.554 8.257 14.091 1.00 88.12 89 HIS A C 1
ATOM 680 O O . HIS A 1 89 ? -12.646 8.115 14.908 1.00 88.12 89 HIS A O 1
ATOM 686 N N . PRO A 1 90 ? -14.644 9.000 14.371 1.00 83.25 90 PRO A N 1
ATOM 687 C CA . PRO A 1 90 ? -14.727 9.899 15.528 1.00 83.25 90 PRO A CA 1
ATOM 688 C C . PRO A 1 90 ? -14.572 9.201 16.887 1.00 83.25 90 PRO A C 1
ATOM 690 O O . PRO A 1 90 ? -14.044 9.800 17.819 1.00 83.25 90 PRO A O 1
ATOM 693 N N . ASP A 1 91 ? -15.019 7.948 16.992 1.00 85.94 91 ASP A N 1
ATOM 694 C CA . ASP A 1 91 ? -14.987 7.184 18.246 1.00 85.94 91 ASP A CA 1
ATOM 695 C C . ASP A 1 91 ? -13.911 6.087 18.288 1.00 85.94 91 ASP A C 1
ATOM 697 O O . ASP A 1 91 ? -13.825 5.359 19.279 1.00 85.94 91 ASP A O 1
ATOM 701 N N . TRP A 1 92 ? -13.117 5.908 17.224 1.00 86.06 92 TRP A N 1
ATOM 702 C CA . TRP A 1 92 ? -12.047 4.909 17.274 1.00 86.06 92 TRP A CA 1
ATOM 703 C C . TRP A 1 92 ? -10.836 5.506 17.998 1.00 86.06 92 TRP A C 1
ATOM 705 O O . TRP A 1 92 ? -10.568 6.697 17.856 1.00 86.06 92 TRP A O 1
ATOM 715 N N . PRO A 1 93 ? -10.118 4.721 18.812 1.00 72.00 93 PRO A N 1
ATOM 716 C CA . PRO A 1 93 ? -8.970 5.213 19.559 1.00 72.00 93 PRO A CA 1
ATOM 717 C C . PRO A 1 93 ? -7.730 5.261 18.670 1.00 72.00 93 PRO A C 1
ATOM 719 O O . PRO A 1 93 ? -7.441 4.290 17.974 1.00 72.00 93 PRO A O 1
ATOM 722 N N . ALA A 1 94 ? -6.994 6.374 18.739 1.00 67.88 94 ALA A N 1
ATOM 723 C CA . ALA A 1 94 ? -5.771 6.619 17.968 1.00 67.88 94 ALA A CA 1
ATOM 724 C C . ALA A 1 94 ? -5.836 6.097 16.507 1.00 67.88 94 ALA A C 1
ATOM 726 O O . ALA A 1 94 ? -4.973 5.309 16.103 1.00 67.88 94 ALA A O 1
ATOM 727 N N . PRO A 1 95 ? -6.877 6.466 15.729 1.00 58.69 95 PRO A N 1
ATOM 728 C CA . PRO A 1 95 ? -7.110 5.988 14.363 1.00 58.69 95 PRO A CA 1
ATOM 729 C C . PRO A 1 95 ? -5.907 6.232 13.445 1.00 58.69 95 PRO A C 1
ATOM 731 O O . PRO A 1 95 ? -5.669 5.479 12.502 1.00 58.69 95 PRO A O 1
ATOM 734 N N . GLU A 1 96 ? -5.106 7.237 13.781 1.00 57.59 96 GLU A N 1
ATOM 735 C CA . GLU A 1 96 ? -3.855 7.608 13.146 1.00 57.59 96 GLU A CA 1
ATOM 736 C C . GLU A 1 96 ? -2.769 6.508 13.205 1.00 57.59 96 GLU A C 1
ATOM 738 O O . GLU A 1 96 ? -1.953 6.410 12.295 1.00 57.59 96 GLU A O 1
ATOM 743 N N . LEU A 1 97 ? -2.792 5.601 14.192 1.00 67.31 97 LEU A N 1
ATOM 744 C CA . LEU A 1 97 ? -1.830 4.488 14.318 1.00 67.31 97 LEU A CA 1
ATOM 745 C C . LEU A 1 97 ? -2.308 3.171 13.691 1.00 67.31 97 LEU A C 1
ATOM 747 O O . LEU A 1 97 ? -1.595 2.168 13.750 1.00 67.31 97 LEU A O 1
ATOM 751 N N . LEU A 1 98 ? -3.505 3.149 13.100 1.00 82.38 98 LEU A N 1
ATOM 752 C CA . LEU A 1 98 ? -4.075 1.936 12.506 1.00 82.38 98 LEU A CA 1
ATOM 753 C C . LEU A 1 98 ? -3.395 1.540 11.190 1.00 82.38 98 LEU A C 1
ATOM 755 O O . LEU A 1 98 ? -3.616 0.434 10.701 1.00 82.38 98 LEU A O 1
ATOM 759 N N . ASP A 1 99 ? -2.556 2.425 10.642 1.00 89.69 99 ASP A N 1
ATOM 760 C CA . ASP A 1 99 ? -1.814 2.200 9.405 1.00 89.69 99 ASP A CA 1
ATOM 761 C C . ASP A 1 99 ? -2.751 1.832 8.244 1.00 89.69 99 ASP A C 1
ATOM 763 O O . ASP A 1 99 ? -2.625 0.780 7.621 1.00 89.69 99 ASP A O 1
ATOM 767 N N . ALA A 1 100 ? -3.747 2.684 7.982 1.00 92.62 100 ALA A N 1
ATOM 768 C CA . ALA A 1 100 ? -4.726 2.434 6.929 1.00 92.62 100 ALA A CA 1
ATOM 769 C C . ALA A 1 100 ? -4.036 2.194 5.575 1.00 92.62 100 ALA A C 1
ATOM 771 O O . ALA A 1 100 ? -3.058 2.859 5.219 1.00 92.62 100 ALA A O 1
ATOM 772 N N . PHE A 1 101 ? -4.527 1.212 4.825 1.00 95.31 101 PHE A N 1
ATOM 773 C CA . PHE A 1 101 ? -3.949 0.827 3.548 1.00 95.31 101 PHE A CA 1
ATOM 774 C C . PHE A 1 101 ? -4.030 1.979 2.548 1.00 95.31 101 PHE A C 1
ATOM 776 O O . PHE A 1 101 ? -5.066 2.626 2.382 1.00 95.31 101 PHE A O 1
ATOM 783 N N . SER A 1 102 ? -2.924 2.199 1.855 1.00 93.88 102 SER A N 1
ATOM 784 C CA . SER A 1 102 ? -2.831 3.128 0.744 1.00 93.88 102 SER A CA 1
ATOM 785 C C . SER A 1 102 ? -1.884 2.557 -0.301 1.00 93.88 102 SER A C 1
ATOM 787 O O . SER A 1 102 ? -0.967 1.804 0.026 1.00 93.88 102 SER A O 1
ATOM 789 N N . PHE A 1 103 ? -2.119 2.926 -1.548 1.00 95.00 103 PHE A N 1
ATOM 790 C CA . PHE A 1 103 ? -1.297 2.618 -2.698 1.00 95.00 103 PHE A CA 1
ATOM 791 C C . PHE A 1 103 ? -1.379 3.818 -3.642 1.00 95.00 103 PHE A C 1
ATOM 793 O O . PHE A 1 103 ? -2.451 4.116 -4.172 1.00 95.00 103 PHE A O 1
ATOM 800 N N . GLU A 1 104 ? -0.281 4.548 -3.789 1.00 93.44 104 GLU A N 1
ATOM 801 C CA . GLU A 1 104 ? -0.243 5.829 -4.490 1.00 93.44 104 GLU A CA 1
ATOM 802 C C . GLU A 1 104 ? -0.557 5.643 -5.976 1.00 93.44 104 GLU A C 1
ATOM 804 O O . GLU A 1 104 ? 0.040 4.788 -6.636 1.00 93.44 104 GLU A O 1
ATOM 809 N N . ALA A 1 105 ? -1.491 6.432 -6.518 1.00 93.31 105 ALA A N 1
ATOM 810 C CA . ALA A 1 105 ? -1.776 6.414 -7.946 1.00 93.31 105 ALA A CA 1
ATOM 811 C C . ALA A 1 105 ? -0.605 6.989 -8.748 1.00 93.31 105 ALA A C 1
ATOM 813 O O . ALA A 1 105 ? -0.078 8.050 -8.421 1.00 93.31 105 ALA A O 1
ATOM 814 N N . LEU A 1 106 ? -0.282 6.353 -9.875 1.00 93.38 106 LEU A N 1
ATOM 815 C CA . LEU A 1 106 ? 0.580 6.976 -10.875 1.00 93.38 106 LEU A CA 1
ATOM 816 C C . LEU A 1 106 ? -0.180 8.103 -11.583 1.00 93.38 106 LEU A C 1
ATOM 818 O O . LEU A 1 106 ? -1.243 7.883 -12.170 1.00 93.38 106 LEU A O 1
ATOM 822 N N . ASN A 1 107 ? 0.402 9.292 -11.549 1.00 92.62 107 ASN A N 1
ATOM 823 C CA . ASN A 1 107 ? 0.018 10.479 -12.302 1.00 92.62 107 ASN A CA 1
ATOM 824 C C . ASN A 1 107 ? 1.289 11.317 -12.558 1.00 92.62 107 ASN A C 1
ATOM 826 O O . ASN A 1 107 ? 2.362 10.956 -12.075 1.00 92.62 107 ASN A O 1
ATOM 830 N N . ASP A 1 108 ? 1.181 12.408 -13.316 1.00 93.38 108 ASP A N 1
ATOM 831 C CA . ASP A 1 108 ? 2.349 13.224 -13.680 1.00 93.38 108 ASP A CA 1
ATOM 832 C C . ASP A 1 108 ? 3.064 13.815 -12.450 1.00 93.38 108 ASP A C 1
ATOM 834 O O . ASP A 1 108 ? 4.285 13.754 -12.366 1.00 93.38 108 ASP A O 1
ATOM 838 N N . GLU A 1 109 ? 2.314 14.298 -11.453 1.00 91.50 109 GLU A N 1
ATOM 839 C CA . GLU A 1 109 ? 2.872 14.845 -10.205 1.00 91.50 109 GLU A CA 1
ATOM 840 C C . GLU A 1 109 ? 3.660 13.785 -9.424 1.00 91.50 109 GLU A C 1
ATOM 842 O O . GLU A 1 109 ? 4.741 14.051 -8.899 1.00 91.50 109 GLU A O 1
ATOM 847 N N . TYR A 1 110 ? 3.156 12.552 -9.393 1.00 92.25 110 TYR A N 1
ATOM 848 C CA . TYR A 1 110 ? 3.845 11.458 -8.729 1.00 92.25 110 TYR A CA 1
ATOM 849 C C . TYR A 1 110 ? 5.081 10.981 -9.499 1.00 92.25 110 TYR A C 1
ATOM 851 O O . TYR A 1 110 ? 6.069 10.581 -8.887 1.00 92.25 110 TYR A O 1
ATOM 859 N N . LEU A 1 111 ? 5.068 11.047 -10.834 1.00 94.69 111 LEU A N 1
ATOM 860 C CA . LEU A 1 111 ? 6.262 10.781 -11.639 1.00 94.69 111 LEU A CA 1
ATOM 861 C C . LEU A 1 111 ? 7.347 11.843 -11.421 1.00 94.69 111 LEU A C 1
ATOM 863 O O . LEU A 1 111 ? 8.523 11.483 -11.356 1.00 94.69 111 LEU A O 1
ATOM 867 N N . ASP A 1 112 ? 6.965 13.112 -11.263 1.00 94.62 112 ASP A N 1
ATOM 868 C CA . ASP A 1 112 ? 7.897 14.189 -10.913 1.00 94.62 112 ASP A CA 1
ATOM 869 C C . ASP A 1 112 ? 8.531 13.926 -9.537 1.00 94.62 112 ASP A C 1
ATOM 871 O O . ASP A 1 112 ? 9.758 13.911 -9.418 1.00 94.62 112 ASP A O 1
ATOM 875 N N . PHE A 1 113 ? 7.718 13.591 -8.527 1.00 92.94 113 PHE A N 1
ATOM 876 C CA . PHE A 1 113 ? 8.207 13.174 -7.206 1.00 92.94 113 PHE A CA 1
ATOM 877 C C . PHE A 1 113 ? 9.171 11.978 -7.291 1.00 92.94 113 PHE A C 1
ATOM 879 O O . PHE A 1 113 ? 10.274 12.021 -6.747 1.00 92.94 113 PHE A O 1
ATOM 886 N N . LEU A 1 114 ? 8.794 10.917 -8.012 1.00 93.88 114 LEU A N 1
ATOM 887 C CA . LEU A 1 114 ? 9.644 9.737 -8.188 1.00 93.88 114 LEU A CA 1
ATOM 888 C C . LEU A 1 114 ? 10.971 10.082 -8.875 1.00 93.88 114 LEU A C 1
ATOM 890 O O . LEU A 1 114 ? 11.987 9.448 -8.593 1.00 93.88 114 LEU A O 1
ATOM 894 N N . SER A 1 115 ? 10.985 11.061 -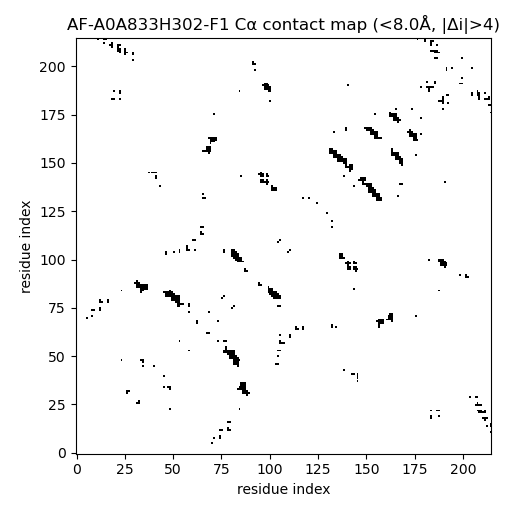9.780 1.00 95.31 115 SER A N 1
ATOM 895 C CA . SER A 1 115 ? 12.198 11.478 -10.485 1.00 95.31 115 SER A CA 1
ATOM 896 C C . SER A 1 115 ? 13.196 12.141 -9.542 1.00 95.31 115 SER A C 1
ATOM 898 O O . SER A 1 115 ? 14.401 11.859 -9.617 1.00 95.31 115 SER A O 1
ATOM 900 N N . ASP A 1 116 ? 12.700 12.973 -8.631 1.00 94.25 116 ASP A N 1
ATOM 901 C CA . ASP A 1 116 ? 13.511 13.590 -7.585 1.00 94.25 116 ASP A CA 1
ATOM 902 C C . ASP A 1 116 ? 14.064 12.524 -6.626 1.00 94.25 116 ASP A C 1
ATOM 904 O O . ASP A 1 116 ? 15.273 12.488 -6.381 1.00 94.25 116 ASP A O 1
ATOM 908 N N . GLU A 1 117 ? 13.227 11.578 -6.185 1.00 92.31 117 GLU A N 1
ATOM 909 C CA . GLU A 1 117 ? 13.641 10.476 -5.303 1.00 92.31 117 GLU A CA 1
ATOM 910 C C . GLU A 1 117 ? 14.694 9.566 -5.952 1.00 92.31 117 GLU A C 1
ATOM 912 O O . GLU A 1 117 ? 15.701 9.221 -5.331 1.00 92.31 117 GLU A O 1
ATOM 917 N N . VAL A 1 118 ? 14.519 9.199 -7.227 1.00 92.25 118 VAL A N 1
ATOM 918 C CA . VAL A 1 118 ? 15.505 8.403 -7.980 1.00 92.25 118 VAL A CA 1
ATOM 919 C C . VAL A 1 118 ? 16.834 9.147 -8.106 1.00 92.25 118 VAL A C 1
ATOM 921 O O . VAL A 1 118 ? 17.898 8.526 -8.015 1.00 92.25 118 VAL A O 1
ATOM 924 N N . THR A 1 119 ? 16.795 10.462 -8.327 1.00 92.50 119 THR A N 1
ATOM 925 C CA . THR A 1 119 ? 18.003 11.292 -8.415 1.00 92.50 119 THR A CA 1
ATOM 926 C C . THR A 1 119 ? 18.725 11.323 -7.072 1.00 92.50 119 THR A C 1
ATOM 928 O O . THR A 1 119 ? 19.904 10.972 -7.012 1.00 92.50 119 THR A O 1
ATOM 931 N N . ALA A 1 120 ? 18.007 11.633 -5.991 1.00 90.56 120 ALA A N 1
ATOM 932 C CA . ALA A 1 120 ? 18.557 11.674 -4.640 1.00 90.56 120 ALA A CA 1
ATOM 933 C C . ALA A 1 120 ? 19.146 10.317 -4.218 1.00 90.56 120 ALA A C 1
ATOM 935 O O . ALA A 1 120 ? 20.257 10.255 -3.688 1.00 90.56 120 ALA A O 1
ATOM 936 N N . TYR A 1 121 ? 18.447 9.218 -4.522 1.00 87.81 121 TYR A N 1
ATOM 937 C CA . TYR A 1 121 ? 18.919 7.862 -4.253 1.00 87.81 121 TYR A CA 1
ATOM 938 C C . TYR A 1 121 ? 20.256 7.580 -4.952 1.00 87.81 121 TYR A C 1
ATOM 940 O O . TYR A 1 121 ? 21.223 7.189 -4.296 1.00 87.81 121 TYR A O 1
ATOM 948 N N . ARG A 1 122 ? 20.351 7.864 -6.260 1.00 85.88 122 ARG A N 1
ATOM 949 C CA . ARG A 1 122 ? 21.577 7.670 -7.057 1.00 85.88 122 ARG A CA 1
ATOM 950 C C . ARG A 1 122 ? 22.745 8.539 -6.592 1.00 85.88 122 ARG A C 1
ATOM 952 O O . ARG A 1 122 ?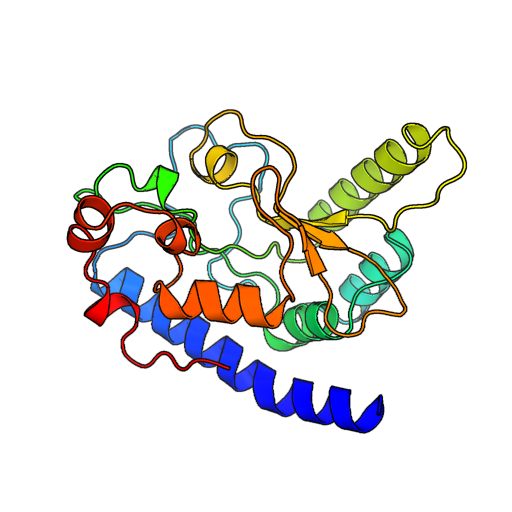 23.889 8.115 -6.709 1.00 85.88 122 ARG A O 1
ATOM 959 N N . GLU A 1 123 ? 22.477 9.744 -6.096 1.00 86.81 123 GLU A N 1
ATOM 960 C CA . GLU A 1 123 ? 23.510 10.637 -5.555 1.00 86.81 123 GLU A CA 1
ATOM 961 C C . GLU A 1 123 ? 24.000 10.199 -4.168 1.00 86.81 123 GLU A C 1
ATOM 963 O O . GLU A 1 123 ? 25.167 10.408 -3.829 1.00 86.81 123 GLU A O 1
ATOM 968 N N . SER A 1 124 ? 23.126 9.580 -3.370 1.00 81.38 124 SER A N 1
ATOM 969 C CA . SER A 1 124 ? 23.459 9.083 -2.031 1.00 81.38 124 SER A CA 1
ATOM 970 C C . SER A 1 124 ? 24.251 7.767 -2.042 1.00 81.38 124 SER A C 1
ATOM 972 O O . SER A 1 124 ? 25.065 7.533 -1.143 1.00 81.38 124 SER A O 1
ATOM 974 N N . ASP A 1 125 ? 24.069 6.935 -3.074 1.00 65.62 125 ASP A N 1
ATOM 975 C CA . ASP A 1 125 ? 24.662 5.596 -3.198 1.00 65.62 125 ASP A CA 1
ATOM 976 C C . ASP A 1 125 ? 26.108 5.644 -3.740 1.00 65.62 125 ASP A C 1
ATOM 978 O O . ASP A 1 125 ? 26.436 5.131 -4.809 1.00 65.62 125 ASP A O 1
ATOM 982 N N . SER A 1 126 ? 27.000 6.315 -3.001 1.00 52.47 126 SER A N 1
ATOM 983 C CA . SER A 1 126 ? 28.409 6.531 -3.384 1.00 52.47 126 SER A CA 1
ATOM 984 C C . SER A 1 126 ? 29.323 5.296 -3.256 1.00 52.47 126 SER A C 1
ATOM 986 O O . SER A 1 126 ? 30.531 5.423 -3.460 1.00 52.47 126 SER A O 1
ATOM 988 N N . ASP A 1 127 ? 28.775 4.113 -2.952 1.00 53.47 127 ASP A N 1
ATOM 989 C CA . ASP A 1 127 ? 29.544 2.923 -2.558 1.00 53.47 127 ASP A CA 1
ATOM 990 C C . ASP A 1 127 ? 29.054 1.634 -3.266 1.00 53.47 127 ASP A C 1
ATOM 992 O O . ASP A 1 127 ? 28.544 0.719 -2.632 1.00 53.47 127 ASP A O 1
ATOM 996 N N . ASP A 1 128 ? 29.203 1.565 -4.599 1.00 48.81 128 ASP A N 1
ATOM 997 C CA . ASP A 1 128 ? 29.361 0.373 -5.478 1.00 48.81 128 ASP A CA 1
ATOM 998 C C . ASP A 1 128 ? 28.552 -0.932 -5.198 1.00 48.81 128 ASP A C 1
ATOM 1000 O O . ASP A 1 128 ? 28.882 -2.011 -5.705 1.00 48.81 128 ASP A O 1
ATOM 1004 N N . ARG A 1 129 ? 27.447 -0.884 -4.451 1.00 45.00 129 ARG A N 1
ATOM 1005 C CA . ARG A 1 129 ? 26.526 -2.010 -4.227 1.00 45.00 129 ARG A CA 1
ATOM 1006 C C . ARG A 1 129 ? 25.122 -1.583 -4.605 1.00 45.00 129 ARG A C 1
ATOM 1008 O O . ARG A 1 129 ? 24.269 -1.474 -3.731 1.00 45.00 129 ARG A O 1
ATOM 1015 N N . ALA A 1 130 ? 24.916 -1.396 -5.910 1.00 53.22 130 ALA A N 1
ATOM 1016 C CA . ALA A 1 130 ? 23.625 -1.132 -6.537 1.00 53.22 130 ALA A CA 1
ATOM 1017 C C . ALA A 1 130 ? 22.516 -1.972 -5.884 1.00 53.22 130 ALA A C 1
ATOM 1019 O O . ALA A 1 130 ? 22.315 -3.144 -6.210 1.00 53.22 130 ALA A O 1
ATOM 1020 N N . SER A 1 131 ? 21.836 -1.364 -4.919 1.00 71.56 131 SER A N 1
ATOM 1021 C CA . SER A 1 131 ? 20.633 -1.906 -4.312 1.00 71.56 131 SER A CA 1
ATOM 1022 C C . SER A 1 131 ? 19.485 -1.392 -5.173 1.00 71.56 131 SER A C 1
ATOM 1024 O O . SER A 1 131 ? 19.498 -0.233 -5.597 1.00 71.56 131 SER A O 1
ATOM 1026 N N . TYR A 1 132 ? 18.542 -2.259 -5.533 1.00 84.12 132 TYR A N 1
ATOM 1027 C CA . TYR A 1 132 ? 17.406 -1.873 -6.370 1.00 84.12 132 T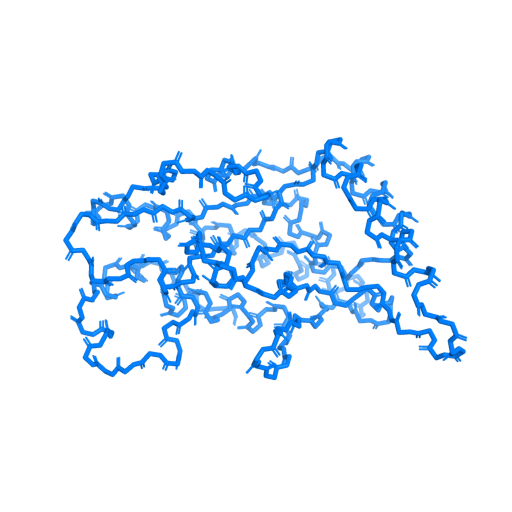YR A CA 1
ATOM 1028 C C . TYR A 1 132 ? 16.666 -0.679 -5.760 1.00 84.12 132 TYR A C 1
ATOM 1030 O O . TYR A 1 132 ? 16.517 -0.620 -4.540 1.00 84.12 132 TYR A O 1
ATOM 1038 N N . PHE A 1 133 ? 16.211 0.261 -6.597 1.00 89.75 133 PHE A N 1
ATOM 1039 C CA . PHE A 1 133 ? 15.474 1.431 -6.118 1.00 89.75 133 PHE A CA 1
ATOM 1040 C C . PHE A 1 133 ? 14.246 0.972 -5.310 1.00 89.75 133 PHE A C 1
ATOM 1042 O O . PHE A 1 133 ? 13.467 0.160 -5.820 1.00 89.75 133 PHE A O 1
ATOM 1049 N N . PRO A 1 134 ? 14.069 1.436 -4.063 1.00 92.25 134 PRO A N 1
ATOM 1050 C CA . PRO A 1 134 ? 12.866 1.156 -3.295 1.00 92.25 134 PRO A CA 1
ATOM 1051 C C . PRO A 1 134 ? 11.743 2.055 -3.820 1.00 92.25 134 PRO A C 1
ATOM 1053 O O . PRO A 1 134 ? 11.682 3.225 -3.467 1.00 92.25 134 PRO A O 1
ATOM 1056 N N . PHE A 1 135 ? 10.869 1.528 -4.680 1.00 94.62 135 PHE A N 1
ATOM 1057 C CA . PHE A 1 135 ? 9.737 2.281 -5.221 1.00 94.62 135 PHE A CA 1
ATOM 1058 C C . PHE A 1 135 ? 8.737 2.582 -4.106 1.00 94.62 135 PHE A C 1
ATOM 1060 O O . PHE A 1 135 ? 8.079 1.639 -3.651 1.00 94.62 135 PHE A O 1
ATOM 1067 N N . PRO A 1 136 ? 8.597 3.841 -3.659 1.00 94.88 136 PRO A N 1
ATOM 1068 C CA . PRO A 1 136 ? 7.608 4.172 -2.651 1.00 94.88 136 PRO A CA 1
ATOM 1069 C C . PRO A 1 136 ? 6.215 3.918 -3.223 1.00 94.88 136 PRO A C 1
ATOM 1071 O O . PRO A 1 136 ? 5.968 4.192 -4.388 1.00 94.88 136 PRO A O 1
ATOM 1074 N N . PHE A 1 137 ? 5.301 3.373 -2.429 1.00 93.38 137 PHE A N 1
ATOM 1075 C CA . PHE A 1 137 ? 3.892 3.248 -2.831 1.00 93.38 137 PHE A CA 1
ATOM 1076 C C . PHE A 1 137 ? 2.930 3.693 -1.734 1.00 93.38 137 PHE A C 1
ATOM 1078 O O . PHE A 1 137 ? 1.741 3.860 -1.993 1.00 93.38 137 PHE A O 1
ATOM 1085 N N . ALA A 1 138 ? 3.406 3.864 -0.502 1.00 92.88 138 ALA A N 1
ATOM 1086 C CA . ALA A 1 138 ? 2.598 4.364 0.594 1.00 92.88 138 ALA A CA 1
ATOM 1087 C C . ALA A 1 138 ? 3.465 5.115 1.609 1.00 92.88 138 ALA A C 1
ATOM 1089 O O . ALA A 1 138 ? 4.614 4.727 1.834 1.00 92.88 138 ALA A O 1
ATOM 1090 N N . PRO A 1 139 ? 2.915 6.131 2.293 1.00 90.38 139 PRO A N 1
ATOM 1091 C CA . PRO A 1 139 ? 3.556 6.675 3.481 1.00 90.38 139 PRO A CA 1
ATOM 1092 C C . PRO A 1 139 ? 3.712 5.579 4.544 1.00 90.38 139 PRO A C 1
ATOM 1094 O O . PRO A 1 139 ? 2.952 4.608 4.560 1.00 90.38 139 PRO A O 1
ATOM 1097 N N . ASP A 1 140 ? 4.654 5.733 5.471 1.00 89.62 140 ASP A N 1
ATOM 1098 C CA . ASP A 1 140 ? 4.678 4.872 6.654 1.00 89.62 140 ASP A CA 1
ATOM 1099 C C . ASP A 1 140 ? 3.538 5.217 7.630 1.00 89.62 140 ASP A C 1
ATOM 1101 O O . ASP A 1 140 ? 2.939 6.295 7.560 1.00 89.62 140 ASP A O 1
ATOM 1105 N N . ARG A 1 141 ? 3.255 4.315 8.577 1.00 87.31 141 ARG A N 1
ATOM 1106 C CA . ARG A 1 141 ? 2.200 4.485 9.588 1.00 87.31 141 ARG A CA 1
ATOM 1107 C C . ARG A 1 141 ? 2.217 5.824 10.334 1.00 87.31 141 ARG A C 1
ATOM 1109 O O . ARG A 1 141 ? 1.150 6.334 10.648 1.00 87.31 141 ARG A O 1
ATOM 1116 N N . TYR A 1 142 ? 3.382 6.401 10.630 1.00 86.38 142 TYR A N 1
ATOM 1117 C CA . TYR A 1 142 ? 3.482 7.681 11.332 1.00 86.38 142 TYR A CA 1
ATOM 1118 C C . TYR A 1 142 ? 3.174 8.840 10.390 1.00 86.38 142 TYR A C 1
ATOM 1120 O O . TYR A 1 142 ? 2.430 9.740 10.765 1.00 86.38 142 TYR A O 1
ATOM 1128 N N . HIS A 1 143 ? 3.643 8.797 9.143 1.00 86.06 143 HIS A N 1
ATOM 1129 C CA . HIS A 1 143 ? 3.252 9.805 8.156 1.00 86.06 143 HIS A CA 1
ATOM 1130 C C . HIS A 1 143 ? 1.750 9.765 7.852 1.00 86.06 143 HIS A C 1
ATOM 1132 O O . HIS A 1 143 ? 1.125 10.819 7.737 1.00 86.06 143 HIS A O 1
ATOM 1138 N N . LYS A 1 144 ? 1.135 8.575 7.821 1.00 86.25 144 LYS A N 1
ATOM 1139 C CA . LYS A 1 144 ? -0.333 8.429 7.763 1.00 86.25 144 LYS A CA 1
ATOM 1140 C C . LYS A 1 144 ? -1.030 9.035 8.982 1.00 86.25 144 LYS A C 1
ATOM 1142 O O . LYS A 1 144 ? -2.164 9.492 8.872 1.00 86.25 144 LYS A O 1
ATOM 1147 N N . ALA A 1 145 ? -0.332 9.072 10.115 1.00 80.69 145 ALA A N 1
ATOM 1148 C CA . ALA A 1 145 ? -0.780 9.681 11.356 1.00 80.69 145 ALA A CA 1
ATOM 1149 C C . ALA A 1 145 ? -0.558 11.201 11.441 1.00 80.69 145 ALA A C 1
ATOM 1151 O O . ALA A 1 145 ? -0.869 11.803 12.467 1.00 80.69 145 ALA A O 1
ATOM 1152 N N . ASN A 1 146 ? 0.023 11.818 10.406 1.00 80.44 146 ASN A N 1
ATOM 1153 C CA . ASN A 1 146 ? 0.556 13.180 10.453 1.00 80.44 146 ASN A CA 1
ATOM 1154 C C . ASN A 1 146 ? 1.586 13.402 11.583 1.00 80.44 146 ASN A C 1
ATOM 1156 O O . ASN A 1 146 ? 1.666 14.460 12.207 1.00 80.44 146 ASN A O 1
ATOM 1160 N N . ILE A 1 147 ? 2.372 12.367 11.868 1.00 82.31 147 ILE A N 1
ATOM 1161 C CA . ILE A 1 147 ? 3.503 12.380 12.792 1.00 82.31 147 ILE A CA 1
ATOM 1162 C C . ILE A 1 147 ? 4.770 12.228 11.949 1.00 82.31 147 ILE A C 1
ATOM 1164 O O . ILE A 1 147 ? 4.765 11.545 10.927 1.00 82.31 147 ILE A O 1
ATOM 1168 N N . SER A 1 148 ? 5.871 12.857 12.371 1.00 81.94 148 SER A N 1
ATOM 1169 C CA . SER A 1 148 ? 7.171 12.643 11.723 1.00 81.94 148 SER A CA 1
ATOM 1170 C C . SER A 1 148 ? 7.493 11.148 11.706 1.00 81.94 148 SER A C 1
ATOM 1172 O O . SER A 1 148 ? 7.677 10.546 12.765 1.00 81.94 148 SER A O 1
ATOM 1174 N N . GLY A 1 149 ? 7.546 10.572 10.509 1.00 82.50 149 GLY A N 1
ATOM 1175 C CA . GLY A 1 149 ? 7.833 9.162 10.286 1.00 82.50 149 GLY A CA 1
ATOM 1176 C C . GLY A 1 149 ? 9.247 8.938 9.776 1.00 82.50 149 GLY A C 1
ATOM 1177 O O . GLY A 1 149 ? 10.168 9.701 10.080 1.00 82.50 149 GLY A O 1
ATOM 1178 N N . GLY A 1 150 ? 9.413 7.876 8.996 1.00 85.50 150 GLY A N 1
ATOM 1179 C CA . GLY A 1 150 ? 10.659 7.579 8.300 1.00 85.50 150 GLY A CA 1
ATOM 1180 C C . GLY A 1 150 ? 10.425 7.368 6.808 1.00 85.50 150 GLY A C 1
ATOM 1181 O O . GLY A 1 150 ? 9.612 8.054 6.193 1.00 85.50 150 GLY A O 1
ATOM 1182 N N . ALA A 1 151 ? 11.175 6.440 6.215 1.00 88.81 151 ALA A N 1
ATOM 1183 C CA . ALA A 1 151 ? 11.038 6.121 4.800 1.00 88.81 151 ALA A CA 1
ATOM 1184 C C . ALA A 1 151 ? 9.653 5.518 4.468 1.00 88.81 151 ALA A C 1
ATOM 1186 O O . ALA A 1 151 ? 9.125 4.718 5.243 1.00 88.81 151 ALA A O 1
ATOM 1187 N N . PRO A 1 152 ? 9.073 5.844 3.304 1.00 92.00 152 PRO A N 1
ATOM 1188 C CA . PRO A 1 152 ? 7.810 5.262 2.860 1.00 92.00 152 PRO A CA 1
ATOM 1189 C C . PRO A 1 152 ? 7.873 3.736 2.743 1.00 92.00 152 PRO A C 1
ATOM 1191 O O . PRO A 1 152 ? 8.933 3.147 2.502 1.00 92.00 152 PRO A O 1
ATOM 1194 N N . TYR A 1 153 ? 6.710 3.092 2.833 1.00 94.06 153 TYR A N 1
ATOM 1195 C CA . TYR A 1 153 ? 6.591 1.698 2.420 1.00 94.06 153 TYR A CA 1
ATOM 1196 C C . TYR A 1 153 ? 6.857 1.611 0.928 1.00 94.06 153 TYR A C 1
ATOM 1198 O O . TYR A 1 153 ? 6.285 2.360 0.128 1.00 94.06 153 TYR A O 1
ATOM 1206 N N . SER A 1 154 ? 7.760 0.706 0.579 1.00 95.19 154 SER A N 1
ATOM 1207 C CA . SER A 1 154 ? 8.327 0.648 -0.759 1.00 95.19 154 SER A CA 1
ATOM 1208 C C . SER A 1 154 ? 8.370 -0.780 -1.269 1.00 95.19 154 SER A C 1
ATOM 1210 O O . SER A 1 154 ? 8.500 -1.703 -0.475 1.00 95.19 154 SER A O 1
ATOM 1212 N N . VAL A 1 155 ? 8.288 -0.978 -2.580 1.00 94.75 155 VAL A N 1
ATOM 1213 C CA . VAL A 1 155 ? 8.584 -2.270 -3.209 1.00 94.75 155 VAL A CA 1
ATOM 1214 C C . VAL A 1 155 ? 9.960 -2.194 -3.856 1.00 94.75 155 VAL A C 1
ATOM 1216 O O . VAL A 1 155 ? 10.251 -1.245 -4.581 1.00 94.75 155 VAL A O 1
ATOM 1219 N N . LEU A 1 156 ? 10.819 -3.183 -3.617 1.00 91.12 156 LEU A N 1
ATOM 1220 C CA . LEU A 1 156 ? 12.125 -3.228 -4.277 1.00 91.12 156 LEU A CA 1
ATOM 1221 C C . LEU A 1 156 ? 11.969 -3.478 -5.781 1.00 91.12 156 LEU A C 1
ATOM 1223 O O . LEU A 1 156 ? 11.392 -4.480 -6.204 1.00 91.12 156 LEU A O 1
ATOM 1227 N N . CYS A 1 157 ? 12.549 -2.598 -6.598 1.00 85.06 157 CYS A N 1
ATOM 1228 C CA . CYS A 1 157 ? 12.553 -2.694 -8.060 1.00 85.06 157 CYS A CA 1
ATOM 1229 C C . CYS A 1 157 ? 13.540 -3.739 -8.599 1.00 85.06 157 CYS A C 1
ATOM 1231 O O . CYS A 1 157 ? 14.345 -3.450 -9.487 1.00 85.06 157 CYS A O 1
ATOM 1233 N N . ASN A 1 158 ? 13.514 -4.953 -8.054 1.00 83.19 158 ASN A N 1
ATOM 1234 C CA . ASN A 1 158 ? 14.323 -6.052 -8.558 1.00 83.19 158 ASN A CA 1
ATOM 1235 C C . ASN A 1 158 ? 13.686 -6.622 -9.841 1.00 83.19 158 ASN A C 1
ATOM 1237 O O . ASN A 1 158 ? 12.593 -7.179 -9.769 1.00 83.19 158 ASN A O 1
ATOM 1241 N N . PRO A 1 159 ? 14.334 -6.526 -11.018 1.00 70.50 159 PRO A N 1
ATOM 1242 C CA . PRO A 1 159 ? 13.773 -7.034 -12.268 1.00 70.50 159 PRO A CA 1
ATOM 1243 C C . PRO A 1 159 ? 13.661 -8.567 -12.309 1.00 70.50 159 PRO A C 1
ATOM 1245 O O . PRO A 1 159 ? 12.904 -9.084 -13.130 1.00 70.50 159 PRO A O 1
ATOM 1248 N N . ASP A 1 160 ? 14.388 -9.283 -11.445 1.00 81.19 160 ASP A N 1
ATOM 1249 C CA . ASP A 1 160 ? 14.308 -10.742 -11.320 1.00 81.19 160 ASP A CA 1
ATOM 1250 C C . ASP A 1 160 ? 13.194 -11.191 -10.353 1.00 81.19 160 ASP A C 1
ATOM 1252 O O . ASP A 1 160 ? 12.842 -12.373 -10.321 1.00 81.19 160 ASP A O 1
ATOM 1256 N N . ASP A 1 161 ? 12.620 -10.259 -9.586 1.00 83.31 161 ASP A N 1
ATOM 1257 C CA . ASP A 1 161 ? 11.498 -10.505 -8.686 1.00 83.31 161 ASP A CA 1
ATOM 1258 C C . ASP A 1 161 ? 10.175 -10.118 -9.361 1.00 83.31 161 ASP A C 1
ATOM 1260 O O . ASP A 1 161 ? 9.851 -8.948 -9.573 1.00 83.31 161 ASP A O 1
ATOM 1264 N N . LEU A 1 162 ? 9.394 -11.135 -9.728 1.00 85.94 162 LEU A N 1
ATOM 1265 C CA . LEU A 1 162 ? 8.111 -10.937 -10.399 1.00 85.94 162 LEU A CA 1
ATOM 1266 C C . LEU A 1 162 ? 7.026 -10.409 -9.453 1.00 85.94 162 LEU A C 1
ATOM 1268 O O . LEU A 1 162 ? 6.098 -9.742 -9.917 1.00 85.94 162 LEU A O 1
ATOM 1272 N N . GLU A 1 163 ? 7.122 -10.717 -8.161 1.00 88.81 163 GLU A N 1
ATOM 1273 C CA . GLU A 1 163 ? 6.120 -10.350 -7.161 1.00 88.81 163 GLU A CA 1
ATOM 1274 C C . GLU A 1 163 ? 6.466 -9.024 -6.490 1.00 88.81 163 GLU A C 1
ATOM 1276 O O . GLU A 1 163 ? 5.618 -8.137 -6.390 1.00 88.81 163 GLU A O 1
ATOM 1281 N N . GLY A 1 164 ? 7.727 -8.857 -6.116 1.00 88.56 164 GLY A N 1
ATOM 1282 C CA . GLY A 1 164 ? 8.192 -7.710 -5.365 1.00 88.56 164 GLY A CA 1
ATOM 1283 C C . GLY A 1 164 ? 8.168 -7.967 -3.866 1.00 88.56 164 GLY A C 1
ATOM 1284 O O . GLY A 1 164 ? 7.249 -8.577 -3.312 1.00 88.56 164 GLY A O 1
ATOM 1285 N N . GLU A 1 165 ? 9.175 -7.418 -3.206 1.00 91.19 165 GLU A N 1
ATOM 1286 C CA . GLU A 1 165 ? 9.323 -7.423 -1.761 1.00 91.19 165 GLU A CA 1
ATOM 1287 C C . GLU A 1 165 ? 8.985 -6.032 -1.214 1.00 91.19 165 GLU A C 1
ATOM 1289 O O . GLU A 1 165 ? 9.613 -5.032 -1.575 1.00 91.19 165 GLU A O 1
ATOM 1294 N N . VAL A 1 166 ? 7.964 -5.970 -0.360 1.00 90.50 166 VAL A N 1
ATOM 1295 C CA . VAL A 1 166 ? 7.560 -4.780 0.386 1.00 90.50 166 VAL A CA 1
ATOM 1296 C C . VAL A 1 166 ? 8.522 -4.579 1.546 1.00 90.50 166 VAL A C 1
ATOM 1298 O O . VAL A 1 166 ? 8.665 -5.449 2.404 1.00 90.50 166 VAL A O 1
ATOM 1301 N N . VAL A 1 167 ? 9.141 -3.408 1.592 1.00 89.88 167 VAL A N 1
ATOM 1302 C CA . VAL A 1 167 ? 10.099 -2.981 2.605 1.00 89.88 167 VAL A CA 1
ATOM 1303 C C . VAL A 1 167 ? 9.464 -1.934 3.512 1.00 89.88 167 VAL A C 1
ATOM 1305 O O . VAL A 1 167 ? 8.772 -1.018 3.061 1.00 89.88 167 VAL A O 1
ATOM 1308 N N . PHE A 1 168 ? 9.750 -2.076 4.803 1.00 88.38 168 PHE A N 1
ATOM 1309 C CA . PHE A 1 168 ? 9.286 -1.218 5.886 1.00 88.38 168 PHE A CA 1
ATOM 1310 C C . PHE A 1 168 ? 10.491 -0.644 6.645 1.00 88.38 168 PHE A C 1
ATOM 1312 O O . PHE A 1 168 ? 11.595 -1.177 6.563 1.00 88.38 168 PHE A O 1
ATOM 1319 N N . ILE A 1 169 ? 10.277 0.409 7.439 1.00 79.44 169 ILE A N 1
ATOM 1320 C CA . ILE A 1 169 ? 11.336 0.980 8.292 1.00 79.44 169 ILE A CA 1
ATOM 1321 C C . ILE A 1 169 ? 11.658 0.062 9.482 1.00 79.44 169 ILE A C 1
ATOM 1323 O O . ILE A 1 169 ? 12.821 -0.158 9.808 1.00 79.44 169 ILE A O 1
ATOM 1327 N N . GLU A 1 170 ? 10.625 -0.435 10.168 1.00 80.81 170 GLU A N 1
ATOM 1328 C CA . GLU A 1 170 ? 10.742 -1.079 11.490 1.00 80.81 170 GLU A CA 1
ATOM 1329 C C . GLU A 1 170 ? 10.300 -2.552 11.481 1.00 80.81 170 GLU A C 1
ATOM 1331 O O . GLU A 1 170 ? 10.136 -3.164 12.537 1.00 80.81 170 GLU A O 1
ATOM 1336 N N . GLU A 1 171 ? 10.096 -3.136 10.299 1.00 86.00 171 GLU A N 1
ATOM 1337 C CA . GLU A 1 171 ? 9.605 -4.505 10.137 1.00 86.00 171 GLU A CA 1
ATOM 1338 C C . GLU A 1 171 ? 10.428 -5.278 9.108 1.00 86.00 171 GLU A C 1
ATOM 1340 O O . GLU A 1 171 ? 11.069 -4.701 8.229 1.00 86.00 171 GLU A O 1
ATOM 1345 N N . ALA A 1 172 ? 10.397 -6.608 9.219 1.00 89.31 172 ALA A N 1
ATOM 1346 C CA . ALA A 1 172 ? 10.962 -7.469 8.192 1.00 89.31 172 ALA A CA 1
ATOM 1347 C C . ALA A 1 172 ? 10.188 -7.292 6.871 1.00 89.31 172 ALA A C 1
ATOM 1349 O O . ALA A 1 172 ? 8.961 -7.152 6.917 1.00 89.31 172 ALA A O 1
ATOM 1350 N N . PRO A 1 173 ? 10.872 -7.328 5.715 1.00 91.69 173 PRO A N 1
ATOM 1351 C CA . PRO A 1 173 ? 10.193 -7.252 4.433 1.00 91.69 173 PRO A CA 1
ATOM 1352 C C . PRO A 1 173 ? 9.244 -8.435 4.194 1.00 91.69 173 PRO A C 1
ATOM 1354 O O . PRO A 1 173 ? 9.387 -9.500 4.804 1.00 91.69 173 PRO A O 1
ATOM 1357 N N . LEU A 1 174 ? 8.271 -8.245 3.302 1.00 94.06 174 LEU A N 1
ATOM 1358 C CA . LEU A 1 174 ? 7.258 -9.248 2.959 1.00 94.06 174 LEU A CA 1
ATOM 1359 C C . LEU A 1 174 ? 7.018 -9.304 1.454 1.00 94.06 174 LEU A C 1
ATOM 1361 O O . LEU A 1 174 ? 7.011 -8.254 0.815 1.00 94.06 174 LEU A O 1
ATOM 1365 N N . PRO A 1 175 ? 6.709 -10.480 0.888 1.00 95.12 175 PRO A N 1
ATOM 1366 C CA . PRO A 1 175 ? 6.176 -10.562 -0.467 1.00 95.12 175 PRO A CA 1
ATOM 1367 C C . PRO A 1 175 ? 4.922 -9.692 -0.638 1.00 95.12 175 PRO A C 1
ATOM 1369 O O . PRO A 1 175 ? 4.108 -9.555 0.284 1.00 95.12 175 PRO A O 1
ATOM 1372 N N . PHE A 1 176 ? 4.749 -9.089 -1.814 1.00 96.12 176 PHE A N 1
ATOM 1373 C CA . PHE A 1 176 ? 3.651 -8.158 -2.079 1.00 96.12 176 PHE A CA 1
ATOM 1374 C C . PHE A 1 176 ? 2.262 -8.762 -1.819 1.00 96.12 176 PHE A C 1
ATOM 1376 O O . PHE A 1 176 ? 1.408 -8.103 -1.216 1.00 96.12 176 PHE A O 1
ATOM 1383 N N . PHE A 1 177 ? 2.018 -10.022 -2.197 1.00 96.81 177 PHE A N 1
ATOM 1384 C CA . PHE A 1 177 ? 0.723 -10.655 -1.929 1.00 96.81 177 PHE A CA 1
ATOM 1385 C C . PHE A 1 177 ? 0.538 -11.028 -0.456 1.00 96.81 177 PHE A C 1
ATOM 1387 O O . PHE A 1 177 ? -0.592 -10.982 0.034 1.00 96.81 177 PHE A O 1
ATOM 1394 N N . ASP A 1 178 ? 1.615 -11.307 0.279 1.00 97.38 178 ASP A N 1
ATOM 1395 C CA . ASP A 1 178 ? 1.557 -11.499 1.733 1.00 97.38 178 ASP A CA 1
ATOM 1396 C C . ASP A 1 178 ? 1.208 -10.193 2.455 1.00 97.38 178 ASP A C 1
ATOM 1398 O O . ASP A 1 178 ? 0.391 -10.194 3.384 1.00 97.38 178 ASP A O 1
ATOM 1402 N N . TYR A 1 179 ? 1.739 -9.060 1.984 1.00 97.25 179 TYR A N 1
ATOM 1403 C CA . TYR A 1 179 ? 1.327 -7.742 2.462 1.00 97.25 179 TYR A CA 1
ATOM 1404 C C . TYR A 1 179 ? -0.163 -7.477 2.186 1.00 97.25 179 TYR A C 1
ATOM 1406 O O . TYR A 1 179 ? -0.890 -7.076 3.097 1.00 97.25 179 TYR A O 1
ATOM 1414 N N . LEU A 1 180 ? -0.667 -7.777 0.983 1.00 98.06 180 LEU A N 1
ATOM 1415 C CA . LEU A 1 180 ? -2.103 -7.661 0.687 1.00 98.06 180 LEU A CA 1
ATOM 1416 C C . LEU A 1 180 ? -2.952 -8.600 1.558 1.00 98.06 180 LEU A C 1
ATOM 1418 O O . LEU A 1 180 ? -3.996 -8.196 2.069 1.00 98.06 180 LEU A O 1
ATOM 1422 N N . ASN A 1 181 ? -2.489 -9.823 1.816 1.00 98.25 181 ASN A N 1
ATOM 1423 C CA . ASN A 1 181 ? -3.147 -10.742 2.743 1.00 98.25 181 ASN A CA 1
ATOM 1424 C C . ASN A 1 181 ? -3.196 -10.190 4.174 1.00 98.25 181 ASN A C 1
ATOM 1426 O O . ASN A 1 181 ? -4.214 -10.348 4.855 1.00 98.25 181 ASN A O 1
ATOM 1430 N N . ARG A 1 182 ? -2.144 -9.498 4.629 1.00 97.12 182 ARG A N 1
ATOM 1431 C CA . ARG A 1 182 ? -2.147 -8.768 5.905 1.00 97.12 182 ARG A CA 1
ATOM 1432 C C . ARG A 1 182 ? -3.188 -7.645 5.892 1.00 97.12 182 ARG A C 1
ATOM 1434 O O . ARG A 1 182 ? -3.981 -7.558 6.827 1.00 97.12 182 ARG A O 1
ATOM 1441 N N . VAL A 1 183 ? -3.248 -6.841 4.830 1.00 97.69 183 VAL A N 1
ATOM 1442 C CA . VAL A 1 183 ? -4.260 -5.780 4.660 1.00 97.69 183 VAL A CA 1
ATOM 1443 C C . VAL A 1 183 ? -5.677 -6.355 4.748 1.00 97.69 183 VAL A C 1
ATOM 1445 O O . VAL A 1 183 ? -6.516 -5.843 5.490 1.00 97.69 183 VAL A O 1
ATOM 1448 N N . PHE A 1 184 ? -5.942 -7.453 4.039 1.00 98.38 184 PHE A N 1
ATOM 1449 C CA . PHE A 1 184 ? -7.251 -8.105 3.997 1.00 98.38 184 PHE A CA 1
ATOM 1450 C C . PHE A 1 184 ? -7.650 -8.734 5.326 1.00 98.38 184 PHE A C 1
ATOM 1452 O O . PHE A 1 184 ? -8.790 -8.576 5.764 1.00 98.38 184 PHE A O 1
ATOM 1459 N N . ARG A 1 185 ? -6.708 -9.398 6.003 1.00 97.44 185 ARG A N 1
ATOM 1460 C CA . ARG A 1 185 ? -6.920 -9.985 7.333 1.00 97.44 185 ARG A CA 1
ATOM 1461 C C . ARG A 1 185 ? -7.362 -8.944 8.358 1.00 97.44 185 ARG A C 1
ATOM 1463 O O . ARG A 1 185 ? -8.149 -9.269 9.243 1.00 97.44 185 ARG A O 1
ATOM 1470 N N . TRP A 1 186 ? -6.874 -7.716 8.224 1.00 96.00 186 TRP A N 1
ATOM 1471 C CA . TRP A 1 186 ? -7.111 -6.633 9.173 1.00 96.00 186 TRP A CA 1
ATOM 1472 C C . TRP A 1 186 ? -8.041 -5.542 8.637 1.00 96.00 186 TRP A C 1
ATOM 1474 O O . TRP A 1 186 ? -8.014 -4.413 9.119 1.00 96.00 186 TRP A O 1
ATOM 1484 N N . GLY A 1 187 ? -8.881 -5.868 7.649 1.00 96.31 187 GLY A N 1
ATOM 1485 C CA . GLY A 1 187 ? -9.953 -4.980 7.192 1.00 96.31 187 GLY A CA 1
ATOM 1486 C C . GLY A 1 187 ? -9.463 -3.627 6.671 1.00 96.31 187 GLY A C 1
ATOM 1487 O O . GLY A 1 187 ? -10.149 -2.627 6.855 1.00 96.31 187 GLY A O 1
ATOM 1488 N N . GLY A 1 188 ? -8.273 -3.591 6.064 1.00 96.06 188 GLY A N 1
ATOM 1489 C CA . GLY A 1 188 ? -7.652 -2.365 5.564 1.00 96.06 188 GLY A CA 1
ATOM 1490 C C . GLY A 1 188 ? -6.605 -1.739 6.488 1.00 96.06 188 GLY A C 1
ATOM 1491 O O . GLY A 1 188 ? -6.044 -0.721 6.108 1.00 96.06 188 GLY A O 1
ATOM 1492 N N . PHE A 1 189 ? -6.314 -2.327 7.653 1.00 94.88 189 PHE A N 1
ATOM 1493 C CA . PHE A 1 189 ? -5.407 -1.767 8.668 1.00 94.88 189 PHE A CA 1
ATOM 1494 C C . PHE A 1 189 ? -4.253 -2.732 9.006 1.00 94.88 189 PHE A C 1
ATOM 1496 O O . PHE A 1 189 ? -4.262 -3.360 10.069 1.00 94.88 189 PHE A O 1
ATOM 1503 N N . PRO A 1 190 ? -3.266 -2.925 8.108 1.00 92.94 190 PRO A N 1
ATOM 1504 C CA . PRO A 1 190 ? -2.168 -3.881 8.297 1.00 92.94 190 PRO A CA 1
ATOM 1505 C C . PRO A 1 190 ? -1.392 -3.723 9.616 1.00 92.94 190 PRO A C 1
ATOM 1507 O O . PRO A 1 190 ? -0.925 -4.732 10.151 1.00 92.94 190 PRO A O 1
ATOM 1510 N N . GLY A 1 191 ? -1.314 -2.514 10.184 1.00 89.75 191 GLY A N 1
ATOM 1511 C CA . GLY A 1 191 ? -0.669 -2.259 11.479 1.00 89.75 191 GLY A CA 1
ATOM 1512 C C . GLY A 1 191 ? -1.282 -3.030 12.658 1.00 89.75 191 GLY A C 1
ATOM 1513 O O . GLY A 1 191 ? -0.614 -3.256 13.670 1.00 89.75 191 GLY A O 1
ATOM 1514 N N . LEU A 1 192 ? -2.520 -3.522 12.524 1.00 91.50 192 LEU A N 1
ATOM 1515 C CA . LEU A 1 192 ? -3.174 -4.337 13.550 1.00 91.50 192 LEU A CA 1
ATOM 1516 C C . LEU A 1 192 ? -2.536 -5.713 13.752 1.00 91.50 192 LEU A C 1
ATOM 1518 O O . LEU A 1 192 ? -2.783 -6.339 14.785 1.00 91.50 192 LEU A O 1
ATOM 1522 N N . GLU A 1 193 ? -1.671 -6.182 12.847 1.00 91.44 193 GLU A N 1
ATOM 1523 C CA . GLU A 1 193 ? -0.889 -7.402 13.082 1.00 91.44 193 GLU A CA 1
ATOM 1524 C C . GLU A 1 193 ? 0.027 -7.286 14.312 1.00 91.44 193 GLU A C 1
ATOM 1526 O O . GLU A 1 193 ? 0.253 -8.280 15.003 1.00 91.44 193 GLU A O 1
ATOM 1531 N N . HIS A 1 194 ? 0.447 -6.066 14.655 1.00 87.38 194 HIS A N 1
ATOM 1532 C CA . HIS A 1 194 ? 1.328 -5.788 15.795 1.00 87.38 194 HIS A CA 1
ATOM 1533 C C . HIS A 1 194 ? 0.614 -5.120 16.972 1.00 87.38 194 HIS A C 1
ATOM 1535 O O . HIS A 1 194 ? 1.219 -4.903 18.021 1.00 87.38 194 HIS A O 1
ATOM 1541 N N . ALA A 1 195 ? -0.667 -4.787 16.809 1.00 86.69 195 ALA A N 1
ATOM 1542 C CA . ALA A 1 195 ? -1.474 -4.172 17.853 1.00 86.69 195 ALA A CA 1
ATOM 1543 C C . ALA A 1 195 ? -1.785 -5.155 18.994 1.00 86.69 195 ALA A C 1
ATOM 1545 O O . ALA A 1 195 ? -1.878 -6.370 18.789 1.00 86.69 195 ALA A O 1
ATOM 1546 N N . SER A 1 196 ? -1.984 -4.620 20.200 1.00 87.94 196 SER A N 1
ATOM 1547 C CA . SER A 1 196 ? -2.440 -5.411 21.344 1.00 87.94 196 SER A CA 1
ATOM 1548 C C . SER A 1 196 ? -3.869 -5.925 21.136 1.00 87.94 196 SER A C 1
ATOM 1550 O O 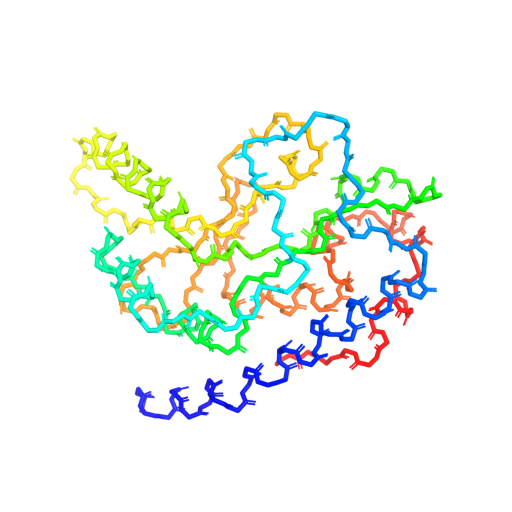. SER A 1 196 ? -4.645 -5.375 20.350 1.00 87.94 196 SER A O 1
ATOM 1552 N N . ASP A 1 197 ? -4.251 -6.964 21.881 1.00 88.50 197 ASP A N 1
ATOM 1553 C CA . ASP A 1 197 ? -5.620 -7.488 21.829 1.00 88.50 197 ASP A CA 1
ATOM 1554 C C . ASP A 1 197 ? -6.657 -6.434 22.244 1.00 88.50 197 ASP A C 1
ATOM 1556 O O . ASP A 1 197 ? -7.736 -6.380 21.657 1.00 88.50 197 ASP A O 1
ATOM 1560 N N . ASP A 1 198 ? -6.308 -5.541 23.176 1.00 86.19 198 ASP A N 1
ATOM 1561 C CA . ASP A 1 198 ? -7.167 -4.426 23.582 1.00 86.19 198 ASP A CA 1
ATOM 1562 C C . ASP A 1 198 ? -7.403 -3.446 22.425 1.00 86.19 198 ASP A C 1
ATOM 1564 O O . ASP A 1 198 ? -8.541 -3.054 22.178 1.00 86.19 198 ASP A O 1
ATOM 1568 N N . GLN A 1 199 ? -6.353 -3.089 21.674 1.00 83.62 199 GLN A N 1
ATOM 1569 C CA . GLN A 1 199 ? -6.472 -2.217 20.499 1.00 83.62 199 GLN A CA 1
ATOM 1570 C C . GLN A 1 199 ? -7.324 -2.868 19.403 1.00 83.62 199 GLN A C 1
ATOM 1572 O O . GLN A 1 199 ? -8.174 -2.216 18.802 1.00 83.62 199 GLN A O 1
ATOM 1577 N N . ARG A 1 200 ? -7.144 -4.172 19.164 1.00 87.75 200 ARG A N 1
ATOM 1578 C CA . ARG A 1 200 ? -7.949 -4.922 18.185 1.00 87.75 200 ARG A CA 1
ATOM 1579 C C . ARG A 1 200 ? -9.414 -5.020 18.598 1.00 87.75 200 ARG A C 1
ATOM 1581 O O . ARG A 1 200 ? -10.289 -4.916 17.745 1.00 87.75 200 ARG A O 1
ATOM 1588 N N . ALA A 1 201 ? -9.686 -5.205 19.890 1.00 87.56 201 ALA A N 1
ATOM 1589 C CA . ALA A 1 201 ? -11.041 -5.315 20.429 1.00 87.56 201 ALA A CA 1
ATOM 1590 C C . ALA A 1 201 ? -11.850 -4.013 20.312 1.00 87.56 201 ALA A C 1
ATOM 1592 O O . ALA A 1 201 ? -13.078 -4.048 20.382 1.00 87.56 201 ALA A O 1
ATOM 1593 N N . MET A 1 202 ? -11.179 -2.874 20.118 1.00 84.94 202 MET A N 1
ATOM 1594 C CA . MET A 1 202 ? -11.818 -1.571 19.910 1.00 84.94 202 MET A CA 1
ATOM 1595 C C . MET A 1 202 ? -12.366 -1.391 18.489 1.00 84.94 202 MET A C 1
ATOM 1597 O O . MET A 1 202 ? -13.137 -0.463 18.252 1.00 84.94 202 MET A O 1
ATOM 1601 N N . LEU A 1 203 ? -12.002 -2.271 17.552 1.00 89.94 203 LEU A N 1
ATOM 1602 C CA . LEU A 1 203 ? -12.422 -2.194 16.159 1.00 89.94 203 LEU A CA 1
ATOM 1603 C C . LEU A 1 203 ? -13.450 -3.277 15.821 1.00 89.94 203 LEU A C 1
ATOM 1605 O O . LEU A 1 203 ? -13.328 -4.420 16.272 1.00 89.94 203 LEU A O 1
ATOM 1609 N N . PRO A 1 204 ? -14.438 -2.980 14.960 1.00 94.06 204 PRO A N 1
ATOM 1610 C CA . PRO A 1 204 ? -15.422 -3.958 14.518 1.00 94.06 204 PRO A CA 1
ATOM 1611 C C . PRO A 1 204 ? -14.834 -4.888 13.440 1.00 94.06 204 PRO A C 1
ATOM 1613 O O . PRO A 1 204 ? -15.357 -4.975 12.334 1.00 94.06 204 PRO A O 1
ATOM 1616 N N . LEU A 1 205 ? -13.742 -5.606 13.737 1.00 93.75 205 LEU A N 1
ATOM 1617 C CA . LEU A 1 205 ? -12.978 -6.401 12.759 1.00 93.75 205 LEU A CA 1
ATOM 1618 C C . LEU A 1 205 ? -13.826 -7.403 11.966 1.00 93.75 205 LEU A C 1
ATOM 1620 O O . LEU A 1 205 ? -13.606 -7.578 10.768 1.00 93.75 205 LEU A O 1
ATOM 1624 N N . GLY A 1 206 ? -14.816 -8.037 12.602 1.00 96.25 206 GLY A N 1
ATOM 1625 C CA . GLY A 1 206 ? -15.743 -8.941 11.911 1.00 96.25 206 GLY A CA 1
ATOM 1626 C C . GLY A 1 206 ? -16.584 -8.236 10.842 1.00 96.25 206 GLY A C 1
ATOM 1627 O O . GLY A 1 206 ? -16.882 -8.826 9.806 1.00 96.25 206 GLY A O 1
ATOM 1628 N N . GLU A 1 207 ? -16.914 -6.962 11.058 1.00 97.44 207 GLU A N 1
ATOM 1629 C CA . GLU A 1 207 ? -17.616 -6.141 10.074 1.00 97.44 207 GLU A CA 1
ATOM 1630 C C . GLU A 1 207 ? -16.666 -5.602 9.008 1.00 97.44 207 GLU A C 1
ATOM 1632 O O . GLU A 1 207 ? -17.005 -5.638 7.830 1.00 97.44 207 GLU A O 1
ATOM 1637 N N . LEU A 1 208 ? -15.454 -5.187 9.388 1.00 96.19 208 LEU A N 1
ATOM 1638 C CA . LEU A 1 208 ? -14.446 -4.675 8.452 1.00 96.19 208 LEU A CA 1
ATOM 1639 C C . LEU A 1 208 ? -13.968 -5.732 7.451 1.00 96.19 208 LEU A C 1
ATOM 1641 O O . LEU A 1 208 ? -13.699 -5.422 6.292 1.00 96.19 208 LEU A O 1
ATOM 1645 N N . THR A 1 209 ? -13.921 -6.994 7.874 1.00 97.69 209 THR A N 1
ATOM 1646 C CA . THR A 1 209 ? -13.492 -8.132 7.044 1.00 97.69 209 THR A CA 1
ATOM 1647 C C . THR A 1 209 ? -14.652 -8.853 6.352 1.00 97.69 209 THR A C 1
ATOM 1649 O O . THR A 1 209 ? -14.452 -9.854 5.658 1.00 97.69 209 THR A O 1
ATOM 1652 N N . ARG A 1 210 ? -15.889 -8.360 6.497 1.00 98.19 210 ARG A N 1
ATOM 1653 C CA . ARG A 1 210 ? -17.080 -9.006 5.940 1.00 98.19 210 ARG A CA 1
ATOM 1654 C C . ARG A 1 210 ? -16.988 -9.086 4.414 1.00 98.19 210 ARG A C 1
ATOM 1656 O O . ARG A 1 210 ? -16.900 -8.069 3.734 1.00 98.19 210 ARG A O 1
ATOM 1663 N N . GLY A 1 211 ? -17.043 -10.302 3.870 1.00 96.81 211 GLY A N 1
ATOM 1664 C CA . GLY A 1 211 ? -16.988 -10.541 2.422 1.00 96.81 211 GLY A CA 1
ATOM 1665 C C . GLY A 1 211 ? -15.584 -10.506 1.804 1.00 96.81 211 GLY A C 1
ATOM 1666 O O . GLY A 1 211 ? -15.469 -10.742 0.603 1.00 96.81 211 GLY A O 1
ATOM 1667 N N . VAL A 1 212 ? -14.540 -10.279 2.605 1.00 97.69 212 VAL A N 1
ATOM 1668 C CA . VAL A 1 212 ? -13.135 -10.276 2.174 1.00 97.69 212 VAL A CA 1
ATOM 1669 C C . VAL A 1 212 ? -12.582 -11.705 2.147 1.00 97.69 212 VAL A C 1
ATOM 1671 O O . VAL A 1 212 ? -12.909 -12.527 3.006 1.00 97.69 212 VAL A O 1
ATOM 1674 N N . ARG A 1 213 ? -11.742 -12.021 1.157 1.00 96.12 213 ARG A N 1
ATOM 1675 C CA . ARG A 1 213 ? -11.079 -13.329 1.001 1.00 96.12 213 ARG A CA 1
ATOM 1676 C C . ARG A 1 213 ? -9.563 -13.169 1.026 1.00 96.12 213 ARG A C 1
ATOM 1678 O O . ARG A 1 213 ? -9.051 -12.217 0.457 1.00 96.12 213 ARG A O 1
ATOM 1685 N N . LEU A 1 214 ? -8.845 -14.103 1.637 1.00 94.81 214 LEU A N 1
ATOM 1686 C CA . LEU A 1 214 ? -7.385 -14.148 1.502 1.00 94.81 214 LEU A CA 1
ATOM 1687 C C . LEU A 1 214 ? -7.005 -14.738 0.131 1.00 94.81 214 LEU A C 1
ATOM 1689 O O . LEU A 1 214 ? -7.761 -15.554 -0.406 1.00 94.81 214 LEU A O 1
ATOM 1693 N N . LEU A 1 215 ? -5.887 -14.266 -0.420 1.00 91.50 215 LEU A N 1
ATOM 1694 C CA . LEU A 1 215 ? -5.299 -14.654 -1.707 1.00 91.50 215 LEU A CA 1
ATOM 1695 C C . LEU A 1 215 ? -4.592 -16.006 -1.620 1.00 91.50 215 LEU A C 1
ATOM 1697 O O . LEU A 1 215 ? -3.944 -16.249 -0.572 1.00 91.50 215 LEU A O 1
#

Mean predicted aligned error: 5.16 Å

pLDDT: mean 88.12, std 11.66, range [45.0, 98.62]